Protein AF-A0A7S3BUU5-F1 (afdb_monomer)

Mean predicted aligned error: 13.56 Å

InterPro domains:
  IPR006876 LMBR1-like membrane protein [PF04791] (45-228)
  IPR051584 GPCR-associated LMBR1 domain-containing protein [PTHR21355] (43-232)

Nearest PDB structures (foldseek):
  8yky-assembly1_R  TM=3.544E-01  e=2.114E+00  Clostridium perfringens
  4hr1-assembly1_A  TM=4.030E-01  e=7.618E+00  Pyrococcus abyssi virus 1

Organism: NCBI:txid676789

Structure (mmCIF, N/CA/C/O backbone):
data_AF-A0A7S3BUU5-F1
#
_entry.id   AF-A0A7S3BUU5-F1
#
loop_
_atom_site.group_PDB
_atom_site.id
_atom_site.type_symbol
_atom_site.label_atom_id
_atom_site.label_alt_id
_atom_site.label_comp_id
_atom_site.label_asym_id
_atom_site.label_entity_id
_atom_site.label_seq_id
_atom_site.pdbx_PDB_ins_code
_atom_site.Cartn_x
_atom_site.Cartn_y
_atom_site.Cartn_z
_atom_site.occupancy
_atom_site.B_iso_or_equiv
_atom_site.auth_seq_id
_atom_site.auth_comp_id
_atom_site.auth_asym_id
_atom_site.auth_atom_id
_atom_site.pdbx_PDB_model_num
ATOM 1 N N . ALA A 1 1 ? 6.902 -12.692 -56.946 1.00 43.78 1 ALA A N 1
ATOM 2 C CA . ALA A 1 1 ? 7.269 -12.415 -55.544 1.00 43.78 1 ALA A CA 1
ATOM 3 C C . ALA A 1 1 ? 6.205 -11.499 -54.946 1.00 43.78 1 ALA A C 1
ATOM 5 O O . ALA A 1 1 ? 5.879 -10.514 -55.603 1.00 43.78 1 ALA A O 1
ATOM 6 N N . PRO A 1 2 ? 5.593 -11.842 -53.802 1.00 45.53 2 PRO A N 1
ATOM 7 C CA . PRO A 1 2 ? 4.576 -11.001 -53.174 1.00 45.53 2 PRO A CA 1
ATOM 8 C C . PRO A 1 2 ? 5.224 -9.800 -52.452 1.00 45.53 2 PRO A C 1
ATOM 10 O O . PRO A 1 2 ? 6.387 -9.897 -52.052 1.00 45.53 2 PRO A O 1
ATOM 13 N N . PRO A 1 3 ? 4.512 -8.671 -52.285 1.00 47.66 3 PRO A N 1
ATOM 14 C CA . PRO A 1 3 ? 5.016 -7.521 -51.537 1.00 47.66 3 PRO A CA 1
ATOM 15 C C . PRO A 1 3 ? 5.028 -7.794 -50.016 1.00 47.66 3 PRO A C 1
ATOM 17 O O . PRO A 1 3 ? 4.224 -8.597 -49.535 1.00 47.66 3 PRO A O 1
ATOM 20 N N . PRO A 1 4 ? 5.916 -7.135 -49.244 1.00 45.31 4 PRO A N 1
ATOM 21 C CA . PRO A 1 4 ? 6.025 -7.338 -47.799 1.00 45.31 4 PRO A CA 1
ATOM 22 C C . PRO A 1 4 ? 4.821 -6.763 -47.022 1.00 45.31 4 PRO A C 1
ATOM 24 O O . PRO A 1 4 ? 4.154 -5.838 -47.499 1.00 45.31 4 PRO A O 1
ATOM 27 N N . PRO A 1 5 ? 4.534 -7.291 -45.815 1.00 39.97 5 PRO A N 1
ATOM 28 C CA . PRO A 1 5 ? 3.358 -6.929 -45.037 1.00 39.97 5 PRO A CA 1
ATOM 29 C C . PRO A 1 5 ? 3.449 -5.510 -44.465 1.00 39.97 5 PRO A C 1
ATOM 31 O O . PRO A 1 5 ? 4.479 -5.051 -43.973 1.00 39.97 5 PRO A O 1
ATOM 34 N N . ARG A 1 6 ? 2.308 -4.822 -44.512 1.00 41.56 6 ARG A N 1
ATOM 35 C CA . ARG A 1 6 ? 2.080 -3.472 -43.999 1.00 41.56 6 ARG A CA 1
ATOM 36 C C . ARG A 1 6 ? 2.056 -3.518 -42.463 1.00 41.56 6 ARG A C 1
ATOM 38 O O . ARG A 1 6 ? 1.014 -3.792 -41.877 1.00 41.56 6 ARG A O 1
ATOM 45 N N . GLN A 1 7 ? 3.195 -3.275 -41.811 1.00 37.97 7 GLN A N 1
ATOM 46 C CA . GLN A 1 7 ? 3.242 -3.098 -40.355 1.00 37.97 7 GLN A CA 1
ATOM 47 C C . GLN A 1 7 ? 2.412 -1.873 -39.932 1.00 37.97 7 GLN A C 1
ATOM 49 O O . GLN A 1 7 ? 2.443 -0.805 -40.549 1.00 37.97 7 GLN A O 1
ATOM 54 N N . SER A 1 8 ? 1.623 -2.077 -38.884 1.00 34.53 8 SER A N 1
ATOM 55 C CA . SER A 1 8 ? 0.654 -1.169 -38.280 1.00 34.53 8 SER A CA 1
ATOM 56 C C . SER A 1 8 ? 1.278 0.149 -37.807 1.00 34.53 8 SER A C 1
ATOM 58 O O . SER A 1 8 ? 1.921 0.213 -36.762 1.00 34.53 8 SER A O 1
ATOM 60 N N . ARG A 1 9 ? 0.996 1.234 -38.535 1.00 36.31 9 ARG A N 1
ATOM 61 C CA . ARG A 1 9 ? 1.384 2.631 -38.241 1.00 36.31 9 ARG A CA 1
ATOM 62 C C . ARG A 1 9 ? 0.740 3.262 -36.992 1.00 36.31 9 ARG A C 1
ATOM 64 O O . ARG A 1 9 ? 0.861 4.466 -36.808 1.00 36.31 9 ARG A O 1
ATOM 71 N N . VAL A 1 10 ? 0.054 2.504 -36.138 1.00 39.91 10 VAL A N 1
ATOM 72 C CA . VAL A 1 10 ? -0.762 3.088 -35.053 1.00 39.91 10 VAL A CA 1
ATOM 73 C C . VAL A 1 10 ? -0.010 3.167 -33.714 1.00 39.91 10 VAL A C 1
ATOM 75 O O . VAL A 1 10 ? -0.311 4.036 -32.905 1.00 39.91 10 VAL A O 1
ATOM 78 N N . ALA A 1 11 ? 1.035 2.358 -33.497 1.00 31.62 11 ALA A N 1
ATOM 79 C CA . ALA A 1 11 ? 1.784 2.358 -32.231 1.00 31.62 11 ALA A CA 1
ATOM 80 C C . ALA A 1 11 ? 2.895 3.428 -32.139 1.00 31.62 11 ALA A C 1
ATOM 82 O O . ALA A 1 11 ? 3.334 3.760 -31.042 1.00 31.62 11 ALA A O 1
ATOM 83 N N . CYS A 1 12 ? 3.340 4.008 -33.263 1.00 33.88 12 CYS A N 1
ATOM 84 C CA . CYS A 1 12 ? 4.428 4.995 -33.250 1.00 33.88 12 CYS A CA 1
ATOM 85 C C . CYS A 1 12 ? 4.001 6.400 -32.801 1.00 33.88 12 CYS A C 1
ATOM 87 O O . CYS A 1 12 ? 4.853 7.137 -32.324 1.00 33.88 12 CYS A O 1
ATOM 89 N N . GLY A 1 13 ? 2.720 6.773 -32.916 1.00 32.53 13 GLY A N 1
ATOM 90 C CA . GLY A 1 13 ? 2.280 8.161 -32.709 1.00 32.53 13 GLY A CA 1
ATOM 91 C C . GLY A 1 13 ? 2.425 8.671 -31.271 1.00 32.53 13 GLY A C 1
ATOM 92 O O . GLY A 1 13 ? 2.792 9.824 -31.061 1.00 32.53 13 GLY A O 1
ATOM 93 N N . VAL A 1 14 ? 2.189 7.808 -30.279 1.00 37.88 14 VAL A N 1
ATOM 94 C CA . VAL A 1 14 ? 2.239 8.189 -28.854 1.00 37.88 14 VAL A CA 1
ATOM 95 C C . VAL A 1 14 ? 3.685 8.325 -28.363 1.00 37.88 14 VAL A C 1
ATOM 97 O O . VAL A 1 14 ? 3.998 9.251 -27.622 1.00 37.88 14 VAL A O 1
ATOM 100 N N . PHE A 1 15 ? 4.590 7.463 -28.838 1.00 32.12 15 PHE A N 1
ATOM 101 C CA . PHE A 1 15 ? 6.015 7.535 -28.494 1.00 32.12 15 PHE A CA 1
ATOM 102 C C . PHE A 1 15 ? 6.733 8.688 -29.212 1.00 32.12 15 PHE A C 1
ATOM 104 O O . PHE A 1 15 ? 7.601 9.334 -28.629 1.00 32.12 15 PHE A O 1
ATOM 111 N N . SER A 1 16 ? 6.344 8.998 -30.455 1.00 40.44 16 SER A N 1
ATOM 112 C CA . SER A 1 16 ? 6.904 10.132 -31.198 1.00 40.44 16 SER A CA 1
ATOM 113 C C . SER A 1 16 ? 6.441 11.489 -30.666 1.00 40.44 16 SER A C 1
ATOM 115 O O . SER A 1 16 ? 7.188 12.453 -30.777 1.00 40.44 16 SER A O 1
ATOM 117 N N . PHE A 1 17 ? 5.245 11.570 -30.068 1.00 36.38 17 PHE A N 1
ATOM 118 C CA . PHE A 1 17 ? 4.768 12.791 -29.409 1.00 36.38 17 PHE A CA 1
ATOM 119 C C . PHE A 1 17 ? 5.648 13.134 -28.195 1.00 36.38 17 PHE A C 1
ATOM 121 O O . PHE A 1 17 ? 6.139 14.252 -28.080 1.00 36.38 17 PHE A O 1
ATOM 128 N N . TRP A 1 18 ? 5.971 12.133 -27.369 1.00 36.22 18 TRP A N 1
ATOM 129 C CA . TRP A 1 18 ? 6.809 12.314 -26.178 1.00 36.22 18 TRP A CA 1
ATOM 130 C C . TRP A 1 18 ? 8.269 12.677 -26.508 1.00 36.22 18 TRP A C 1
ATOM 132 O O . TRP A 1 18 ? 8.878 13.509 -25.840 1.00 36.22 18 TRP A O 1
ATOM 142 N N . HIS A 1 19 ? 8.831 12.103 -27.577 1.00 45.12 19 HIS A N 1
ATOM 143 C CA . HIS A 1 19 ? 10.213 12.374 -27.989 1.00 45.12 19 HIS A CA 1
ATOM 144 C C . HIS A 1 19 ? 10.397 13.762 -28.635 1.00 45.12 19 HIS A C 1
ATOM 146 O O . HIS A 1 19 ? 11.509 14.295 -28.634 1.00 45.12 19 HIS A O 1
ATOM 152 N N . HIS A 1 20 ? 9.330 14.352 -29.191 1.00 41.19 20 HIS A N 1
ATOM 153 C CA . HIS A 1 20 ? 9.389 15.681 -29.805 1.00 41.19 20 HIS A CA 1
ATOM 154 C C . HIS A 1 20 ? 9.264 16.805 -28.766 1.00 41.19 20 HIS A C 1
ATOM 156 O O . HIS A 1 20 ? 9.980 17.801 -28.876 1.00 41.19 20 HIS A O 1
ATOM 162 N N . ASP A 1 21 ? 8.446 16.605 -27.726 1.00 43.62 21 ASP A N 1
ATOM 163 C CA . ASP A 1 21 ? 8.348 17.518 -26.578 1.00 43.62 21 ASP A CA 1
ATOM 164 C C . ASP A 1 21 ? 9.635 17.533 -25.732 1.00 43.62 21 ASP A C 1
ATOM 166 O O . ASP A 1 21 ? 10.081 18.595 -25.299 1.00 43.62 21 ASP A O 1
ATOM 170 N N . LEU A 1 22 ? 10.311 16.386 -25.570 1.00 47.94 22 LEU A N 1
ATOM 171 C CA . LEU A 1 22 ? 11.620 16.312 -24.901 1.00 47.94 22 LEU A CA 1
ATOM 172 C C . LEU A 1 22 ? 12.691 17.174 -25.589 1.00 47.94 22 LEU A C 1
ATOM 174 O O . LEU A 1 22 ? 13.453 17.864 -24.916 1.00 47.94 22 LEU A O 1
ATOM 178 N N . ALA A 1 23 ? 12.710 17.199 -26.925 1.00 48.81 23 ALA A N 1
ATOM 179 C CA . ALA A 1 23 ? 13.658 18.009 -27.692 1.00 48.81 23 ALA A CA 1
ATOM 180 C C . ALA A 1 23 ? 13.358 19.522 -27.617 1.00 48.81 23 ALA A C 1
ATOM 182 O O . ALA A 1 23 ? 14.275 20.335 -27.727 1.00 48.81 23 ALA A O 1
ATOM 183 N N . GLN A 1 24 ? 12.094 19.922 -27.404 1.00 42.97 24 GLN A N 1
ATOM 184 C CA . GLN A 1 24 ? 11.752 21.327 -27.140 1.00 42.97 24 GLN A CA 1
ATOM 185 C C . GLN A 1 24 ? 12.137 21.773 -25.722 1.00 42.97 24 GLN A C 1
ATOM 187 O O . GLN A 1 24 ? 12.480 22.940 -25.526 1.00 42.97 24 GLN A O 1
ATOM 192 N N . LEU A 1 25 ? 12.131 20.860 -24.747 1.00 44.09 25 LEU A N 1
ATOM 193 C CA . LEU A 1 25 ? 12.522 21.148 -23.365 1.00 44.09 25 LEU A CA 1
ATOM 194 C C . LEU A 1 25 ? 14.045 21.278 -23.186 1.00 44.09 25 LEU A C 1
ATOM 196 O O . LEU A 1 25 ? 14.482 22.112 -22.394 1.00 44.09 25 LEU A O 1
ATOM 200 N N . GLU A 1 26 ? 14.859 20.553 -23.963 1.00 49.38 26 GLU A N 1
ATOM 201 C CA . GLU A 1 26 ? 16.324 20.724 -23.952 1.00 49.38 26 GLU A CA 1
ATOM 202 C C . GLU A 1 26 ? 16.764 22.115 -24.445 1.00 49.38 26 GLU A C 1
ATOM 204 O O . GLU A 1 26 ? 17.714 22.692 -23.915 1.00 49.38 26 GLU A O 1
ATOM 209 N N . GLY A 1 27 ? 16.035 22.711 -25.397 1.00 41.56 27 GLY A N 1
ATOM 210 C CA . GLY A 1 27 ? 16.323 24.058 -25.912 1.00 41.56 27 GLY A CA 1
ATOM 211 C C . GLY A 1 27 ? 15.992 25.202 -24.941 1.00 41.56 27 GLY A C 1
ATOM 212 O O . GLY A 1 27 ? 16.560 26.287 -25.052 1.00 41.56 27 GLY A O 1
ATOM 213 N N . LEU A 1 28 ? 15.105 24.966 -23.968 1.00 42.41 28 LEU A N 1
ATOM 214 C CA . LEU A 1 28 ? 14.70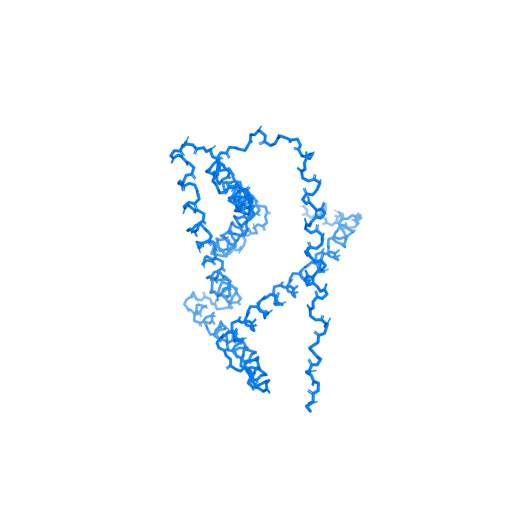2 25.937 -22.938 1.00 42.41 28 LEU A CA 1
ATOM 215 C C . LEU A 1 28 ? 15.519 25.817 -21.636 1.00 42.41 28 LEU A C 1
ATOM 217 O O . LEU A 1 28 ? 15.474 26.722 -20.804 1.00 42.41 28 LEU A O 1
ATOM 221 N N . GLY A 1 29 ? 16.306 24.747 -21.469 1.00 42.84 29 GLY A N 1
ATOM 222 C CA . GLY A 1 29 ? 17.162 24.519 -20.296 1.00 42.84 29 GLY A CA 1
ATOM 223 C C . GLY A 1 29 ? 18.399 25.424 -20.208 1.00 42.84 29 GLY A C 1
ATOM 224 O O . GLY A 1 29 ? 19.028 25.504 -19.156 1.00 42.84 29 GLY A O 1
ATOM 225 N N . ALA A 1 30 ? 18.736 26.155 -21.276 1.00 46.03 30 ALA A N 1
ATOM 226 C CA . ALA A 1 30 ? 19.920 27.019 -21.329 1.00 46.03 30 ALA A CA 1
ATOM 227 C C . ALA A 1 30 ? 19.779 28.355 -20.562 1.00 46.03 30 ALA A C 1
ATOM 229 O O . ALA A 1 30 ? 20.744 29.112 -20.476 1.00 46.03 30 ALA A O 1
ATOM 230 N N . ALA A 1 31 ? 18.601 28.658 -20.001 1.00 40.16 31 ALA A N 1
ATOM 231 C CA . ALA A 1 31 ? 18.326 29.912 -19.290 1.00 40.16 31 ALA A CA 1
ATOM 232 C C . ALA A 1 31 ? 17.729 29.711 -17.882 1.00 40.16 31 ALA A C 1
ATOM 234 O O . ALA A 1 31 ? 16.996 30.569 -17.392 1.00 40.16 31 ALA A O 1
ATOM 235 N N . ALA A 1 32 ? 18.032 28.595 -17.211 1.00 37.78 32 ALA A N 1
ATOM 236 C CA . ALA A 1 32 ? 17.765 28.471 -15.780 1.00 37.78 32 ALA A CA 1
ATOM 237 C C . ALA A 1 32 ? 18.933 29.109 -15.000 1.00 37.78 32 ALA A C 1
ATOM 239 O O . ALA A 1 32 ? 20.070 28.648 -15.127 1.00 37.78 32 ALA A O 1
ATOM 240 N N . PRO A 1 33 ? 18.702 30.179 -14.217 1.00 41.94 33 PRO A N 1
ATOM 241 C CA . PRO A 1 33 ? 19.760 30.810 -13.446 1.00 41.94 33 PRO A CA 1
ATOM 242 C C . PRO A 1 33 ? 20.275 29.809 -12.411 1.00 41.94 33 PRO A C 1
ATOM 244 O O . PRO A 1 33 ? 19.519 29.345 -11.564 1.00 41.94 33 PRO A O 1
ATOM 247 N N . THR A 1 34 ? 21.559 29.465 -12.524 1.00 43.44 34 THR A N 1
ATOM 248 C CA . THR A 1 34 ? 22.453 29.051 -11.432 1.00 43.44 34 THR A CA 1
ATOM 249 C C . THR A 1 34 ? 21.749 28.464 -10.199 1.00 43.44 34 THR A C 1
ATOM 251 O O . THR A 1 34 ? 21.534 29.166 -9.210 1.00 43.44 34 THR A O 1
ATOM 254 N N . LEU A 1 35 ? 21.483 27.152 -10.216 1.00 44.50 35 LEU A N 1
ATOM 255 C CA . LEU A 1 35 ? 21.297 26.334 -9.007 1.00 44.50 35 LEU A CA 1
ATOM 256 C C . LEU A 1 35 ? 22.645 26.193 -8.269 1.00 44.50 35 LEU A C 1
ATOM 258 O O . LEU A 1 35 ? 23.173 25.107 -8.063 1.00 44.50 35 LEU A O 1
ATOM 262 N N . ALA A 1 36 ? 23.247 27.323 -7.906 1.00 40.12 36 ALA A N 1
ATOM 263 C CA . ALA A 1 36 ? 24.420 27.391 -7.054 1.00 40.12 36 ALA A CA 1
ATOM 264 C C . ALA A 1 36 ? 23.944 27.413 -5.596 1.00 40.12 36 ALA A C 1
ATOM 266 O O . ALA A 1 36 ? 23.743 28.481 -5.031 1.00 40.12 36 ALA A O 1
ATOM 267 N N . MET A 1 37 ? 23.696 26.215 -5.055 1.00 45.25 37 MET A N 1
ATOM 268 C CA . MET A 1 37 ? 23.635 25.803 -3.635 1.00 45.25 37 MET A CA 1
ATOM 269 C C . MET A 1 37 ? 22.587 24.701 -3.462 1.00 45.25 37 MET A C 1
ATOM 271 O O . MET A 1 37 ? 21.620 24.846 -2.719 1.00 45.25 37 MET A O 1
ATOM 275 N N . THR A 1 38 ? 22.777 23.565 -4.131 1.00 47.12 38 THR A N 1
ATOM 276 C CA . THR A 1 38 ? 22.226 22.312 -3.610 1.00 47.12 38 THR A CA 1
ATOM 277 C C . THR A 1 38 ? 23.304 21.687 -2.732 1.00 47.12 38 THR A C 1
ATOM 279 O O . THR A 1 38 ? 24.361 21.311 -3.243 1.00 47.12 38 THR A O 1
ATOM 282 N N . PRO A 1 39 ? 23.108 21.643 -1.406 1.00 50.78 39 PRO A N 1
ATOM 283 C CA . PRO A 1 39 ? 23.999 20.886 -0.545 1.00 50.78 39 PRO A CA 1
ATOM 284 C C . PRO A 1 39 ? 23.969 19.406 -0.980 1.00 50.78 39 PRO A C 1
ATOM 286 O O . PRO A 1 39 ? 22.980 18.981 -1.576 1.00 50.78 39 PRO A O 1
ATOM 289 N N . GLY A 1 40 ? 25.047 18.647 -0.738 1.00 63.97 40 GLY A N 1
ATOM 290 C CA . GLY A 1 40 ? 25.194 17.258 -1.207 1.00 63.97 40 GLY A CA 1
ATOM 291 C C . GLY A 1 40 ? 23.946 16.395 -0.977 1.00 63.97 40 GLY A C 1
ATOM 292 O O . GLY A 1 40 ? 23.147 16.671 -0.081 1.00 63.97 40 GLY A O 1
ATOM 293 N N . LEU A 1 41 ? 23.763 15.351 -1.785 1.00 64.31 41 LEU A N 1
ATOM 294 C CA . LEU A 1 41 ? 22.641 14.401 -1.708 1.00 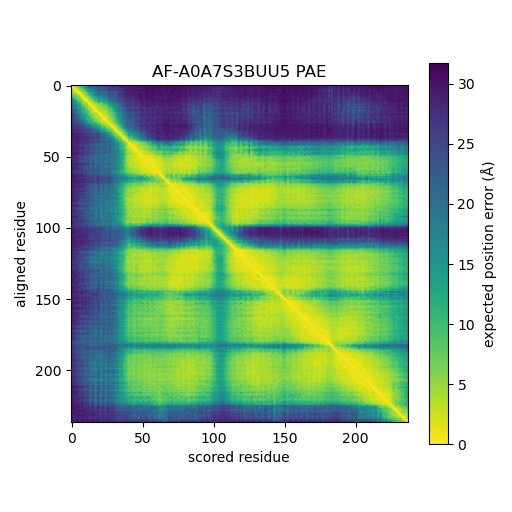64.31 41 LEU A CA 1
ATOM 295 C C . LEU A 1 41 ? 22.316 13.997 -0.251 1.00 64.31 41 LEU A C 1
ATOM 297 O O . LEU A 1 41 ? 21.146 14.014 0.143 1.00 64.31 41 LEU A O 1
ATOM 301 N N . SER A 1 42 ? 23.338 13.783 0.583 1.00 64.88 42 SER A N 1
ATOM 302 C CA . SER A 1 42 ? 23.215 13.562 2.033 1.00 64.88 42 SER A CA 1
ATOM 303 C C . SER A 1 42 ? 22.436 14.648 2.787 1.00 64.88 42 SER A C 1
ATOM 305 O O . SER A 1 42 ? 21.576 14.338 3.609 1.00 64.88 42 SER A O 1
ATOM 307 N N . LEU A 1 43 ? 22.675 15.928 2.505 1.00 66.81 43 LEU A N 1
ATOM 308 C CA . LEU A 1 43 ? 22.000 17.049 3.164 1.00 66.81 43 LEU A CA 1
ATOM 309 C C . LEU A 1 43 ? 20.530 17.160 2.742 1.00 66.81 43 LEU A C 1
ATOM 311 O O . LEU A 1 43 ? 19.681 17.484 3.572 1.00 66.81 43 LEU A O 1
ATOM 315 N N . THR A 1 44 ? 20.197 16.820 1.493 1.00 70.19 44 THR A N 1
ATOM 316 C CA . THR A 1 44 ? 18.790 16.775 1.054 1.00 70.19 44 THR A CA 1
ATOM 317 C C . THR A 1 44 ? 18.008 15.687 1.795 1.00 70.19 44 THR A C 1
ATOM 319 O O . THR A 1 44 ? 16.934 15.956 2.337 1.00 70.19 44 THR A O 1
ATOM 322 N N . LEU A 1 45 ? 18.589 14.492 1.932 1.00 74.88 45 LEU A N 1
ATOM 323 C CA . LEU A 1 45 ? 17.994 13.377 2.670 1.00 74.88 45 LEU A CA 1
ATOM 324 C C . LEU A 1 45 ? 17.922 13.652 4.181 1.00 74.88 45 LEU A C 1
ATOM 326 O O . LEU A 1 45 ? 16.912 13.336 4.816 1.00 74.88 45 LEU A O 1
ATOM 330 N N . MET A 1 46 ? 18.946 14.299 4.748 1.00 73.31 46 MET A N 1
ATOM 331 C CA . MET A 1 46 ? 18.986 14.705 6.157 1.00 73.31 46 MET A CA 1
ATOM 332 C C . MET A 1 46 ? 17.944 15.761 6.523 1.00 73.31 46 MET A C 1
ATOM 334 O O . MET A 1 46 ? 17.534 15.802 7.676 1.00 73.31 46 MET A O 1
ATOM 338 N N . VAL A 1 47 ? 17.506 16.611 5.590 1.00 76.19 47 VAL A N 1
ATOM 339 C CA . VAL A 1 47 ? 16.506 17.657 5.871 1.00 76.19 47 VAL A CA 1
ATOM 340 C C . VAL A 1 47 ? 15.089 17.182 5.552 1.00 76.19 47 VAL A C 1
ATOM 342 O O . VAL A 1 47 ? 14.167 17.397 6.343 1.00 76.19 47 VAL A O 1
ATOM 345 N N . LEU A 1 48 ? 14.895 16.500 4.422 1.00 78.12 48 LEU A N 1
ATOM 346 C CA . LEU A 1 48 ? 13.563 16.107 3.960 1.00 78.12 48 LEU A CA 1
ATOM 347 C C . LEU A 1 48 ? 12.975 14.932 4.763 1.00 78.12 48 LEU A C 1
ATOM 349 O O . LEU A 1 48 ? 11.765 14.902 4.989 1.00 78.12 48 LEU A O 1
ATOM 353 N N . SER A 1 49 ? 13.798 13.996 5.251 1.00 81.06 49 SER A N 1
ATOM 354 C CA . SER A 1 49 ? 13.318 12.849 6.042 1.00 81.06 49 SER A CA 1
ATOM 355 C C . SER A 1 49 ? 12.795 13.246 7.439 1.00 81.06 49 SER A C 1
ATOM 357 O O . SER A 1 49 ? 11.669 12.871 7.787 1.00 81.06 49 SER A O 1
ATOM 359 N N . PRO A 1 50 ? 13.497 14.082 8.236 1.00 85.38 50 PRO A N 1
ATOM 360 C CA . PRO A 1 50 ? 12.949 14.595 9.493 1.00 85.38 50 PRO A CA 1
ATOM 361 C C . PRO A 1 50 ? 11.743 15.508 9.285 1.00 85.38 50 PRO A C 1
ATOM 363 O O . PRO A 1 50 ? 10.821 15.484 10.097 1.00 85.38 50 PRO A O 1
ATOM 366 N N . ALA A 1 51 ? 11.711 16.281 8.195 1.00 87.19 51 ALA A N 1
ATOM 367 C CA . ALA A 1 51 ? 10.538 17.072 7.842 1.00 87.19 51 ALA A CA 1
ATOM 368 C C . ALA A 1 51 ? 9.319 16.173 7.565 1.00 87.19 51 ALA A C 1
ATOM 370 O O . ALA A 1 51 ? 8.242 16.425 8.104 1.00 87.19 51 ALA A O 1
ATOM 371 N N . ALA A 1 52 ? 9.490 15.081 6.810 1.00 87.75 52 ALA A N 1
ATOM 372 C CA .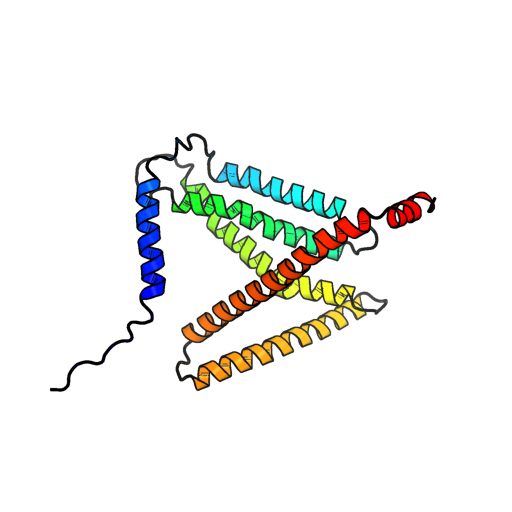 ALA A 1 52 ? 8.442 14.085 6.579 1.00 87.75 52 ALA A CA 1
ATOM 373 C C . ALA A 1 52 ? 7.945 13.453 7.892 1.00 87.75 52 ALA A C 1
ATOM 375 O O . ALA A 1 52 ? 6.735 13.305 8.097 1.00 87.75 52 ALA A O 1
ATOM 376 N N . LEU A 1 53 ? 8.858 13.136 8.815 1.00 89.38 53 LEU A N 1
ATOM 377 C CA . LEU A 1 53 ? 8.506 12.630 10.142 1.00 89.38 53 LEU A CA 1
ATOM 378 C C . LEU A 1 53 ? 7.725 13.667 10.958 1.00 89.38 53 LEU A C 1
ATOM 380 O O . LEU A 1 53 ? 6.691 13.341 11.537 1.00 89.38 53 LEU A O 1
ATOM 384 N N . LEU A 1 54 ? 8.181 14.920 10.980 1.00 91.38 54 LEU A N 1
ATOM 385 C CA . LEU A 1 54 ? 7.540 16.000 11.724 1.00 91.38 54 LEU A CA 1
ATOM 386 C C . LEU A 1 54 ? 6.128 16.283 11.203 1.00 91.38 54 LEU A C 1
ATOM 388 O O . LEU A 1 54 ? 5.195 16.384 11.997 1.00 91.38 54 LEU A O 1
ATOM 392 N N . VAL A 1 55 ? 5.951 16.337 9.881 1.00 91.25 55 VAL A N 1
ATOM 393 C CA . VAL A 1 55 ? 4.630 16.473 9.250 1.00 91.25 55 VAL A CA 1
ATOM 394 C C . VAL A 1 55 ? 3.735 15.295 9.626 1.00 91.25 55 VAL A C 1
ATOM 396 O O . VAL A 1 55 ? 2.587 15.499 10.013 1.00 91.25 55 VAL A O 1
ATOM 399 N N . THR A 1 56 ? 4.258 14.069 9.589 1.00 90.56 56 THR A N 1
ATOM 400 C CA . THR A 1 56 ? 3.508 12.869 9.987 1.00 90.56 56 THR A CA 1
ATOM 401 C C . THR A 1 56 ? 3.035 12.955 11.438 1.00 90.56 56 THR A C 1
ATOM 403 O O . THR A 1 56 ? 1.859 12.729 11.725 1.00 90.56 56 THR A O 1
ATOM 406 N N . VAL A 1 57 ? 3.927 13.325 12.360 1.00 89.88 57 VAL A N 1
ATOM 407 C CA . VAL A 1 57 ? 3.600 13.482 13.784 1.00 89.88 57 VAL A CA 1
ATOM 408 C C . VAL A 1 57 ? 2.576 14.598 13.992 1.00 89.88 57 VAL A C 1
ATOM 410 O O . VAL A 1 57 ? 1.616 14.405 14.737 1.00 89.88 57 VAL A O 1
ATOM 413 N N . ALA A 1 58 ? 2.725 15.734 13.307 1.00 90.12 58 ALA A N 1
ATOM 414 C CA . ALA A 1 58 ? 1.779 16.844 13.380 1.00 90.12 58 ALA A CA 1
ATOM 415 C C . ALA A 1 58 ? 0.380 16.443 12.886 1.00 90.12 58 ALA A C 1
ATOM 417 O O . ALA A 1 58 ? -0.619 16.754 13.536 1.00 90.12 58 ALA A O 1
ATOM 418 N N . LEU A 1 59 ? 0.296 15.704 11.774 1.00 88.50 59 LEU A N 1
ATOM 419 C CA . LEU A 1 59 ? -0.970 15.204 11.238 1.00 88.50 59 LEU A CA 1
ATOM 420 C C . LEU A 1 59 ? -1.633 14.201 12.182 1.00 88.50 59 LEU A C 1
ATOM 422 O O . LEU A 1 59 ? -2.838 14.293 12.411 1.00 88.50 59 LEU A O 1
ATOM 426 N N . LEU A 1 60 ? -0.867 13.275 12.764 1.00 88.75 60 LEU A N 1
ATOM 427 C CA . LEU A 1 60 ? -1.399 12.349 13.763 1.00 88.75 60 LEU A CA 1
ATOM 428 C C . LEU A 1 60 ? -1.890 13.090 15.005 1.00 88.75 60 LEU A C 1
ATOM 430 O O . LEU A 1 60 ? -2.962 12.777 15.511 1.00 88.75 60 LEU A O 1
ATOM 434 N N . TRP A 1 61 ? -1.150 14.090 15.479 1.00 85.62 61 TRP A N 1
ATOM 435 C CA . TRP A 1 61 ? -1.557 14.879 16.638 1.00 85.62 61 TRP A CA 1
ATOM 436 C C . TRP A 1 61 ? -2.845 15.672 16.378 1.00 85.62 61 TRP A C 1
ATOM 438 O O . TRP A 1 61 ? -3.702 15.751 17.254 1.00 85.62 61 TRP A O 1
ATOM 448 N N . TYR A 1 62 ? -3.010 16.209 15.167 1.00 86.94 62 TYR A N 1
ATOM 449 C CA . TYR A 1 62 ? -4.189 16.989 14.793 1.00 86.94 62 TYR A CA 1
ATOM 450 C C . TYR A 1 62 ? -5.430 16.126 14.498 1.00 86.94 62 TYR A C 1
ATOM 452 O O . TYR A 1 62 ? -6.535 16.490 14.898 1.00 86.94 62 TYR A O 1
ATOM 460 N N . TYR A 1 63 ? -5.275 14.990 13.803 1.00 83.88 63 TYR A N 1
ATOM 461 C CA . TYR A 1 63 ? -6.404 14.177 13.322 1.00 83.88 63 TYR A CA 1
ATOM 462 C C . TYR A 1 63 ? -6.717 12.930 14.163 1.00 83.88 63 TYR A C 1
ATOM 464 O O . TYR A 1 63 ? -7.812 12.378 14.031 1.00 83.88 63 TYR A O 1
ATOM 472 N N . SER A 1 64 ? -5.806 12.449 15.015 1.00 83.25 64 SER A N 1
ATOM 473 C CA . SER A 1 64 ? -6.044 11.220 15.779 1.00 83.25 64 SER A CA 1
ATOM 474 C C . SER A 1 64 ? -7.028 11.454 16.926 1.00 83.25 64 SER A C 1
ATOM 476 O O . SER A 1 64 ? -6.694 12.044 17.953 1.00 83.25 64 SER A O 1
ATOM 478 N N . SER A 1 65 ? -8.239 10.908 16.798 1.00 76.12 65 SER A N 1
ATOM 479 C CA . SER A 1 65 ? -9.182 10.817 17.917 1.00 76.12 65 SER A CA 1
ATOM 480 C C . SER A 1 65 ? -8.640 9.885 19.007 1.00 76.12 65 SER A C 1
ATOM 482 O O . SER A 1 65 ? -8.108 8.810 18.724 1.00 76.12 65 SER A O 1
ATOM 484 N N . ARG A 1 66 ? -8.809 10.267 20.279 1.00 68.75 66 ARG A N 1
ATOM 485 C CA . ARG A 1 66 ? -8.254 9.554 21.446 1.00 68.75 66 ARG A CA 1
ATOM 486 C C . ARG A 1 66 ? -8.902 8.186 21.719 1.00 68.75 66 ARG A C 1
ATOM 488 O O . ARG A 1 66 ? -8.444 7.466 22.598 1.00 68.75 66 ARG A O 1
ATOM 495 N N . SER A 1 67 ? -9.946 7.826 20.970 1.00 75.81 67 SER A N 1
ATOM 496 C CA . SER A 1 67 ? -10.634 6.531 21.047 1.00 75.81 67 SER A CA 1
ATOM 497 C C . SER A 1 67 ? -10.025 5.437 20.160 1.00 75.81 67 SER A C 1
ATOM 499 O O . SER A 1 67 ? -10.452 4.287 20.246 1.00 75.81 67 SER A O 1
ATOM 501 N N . VAL A 1 68 ? -9.061 5.770 19.294 1.00 79.81 68 VAL A N 1
ATOM 502 C CA . VAL A 1 68 ? -8.459 4.821 18.345 1.00 79.81 68 VAL A CA 1
ATOM 503 C C . VAL A 1 68 ? -7.316 4.046 19.011 1.00 79.81 68 VAL A C 1
ATOM 505 O O . VAL A 1 68 ? -6.517 4.606 19.761 1.00 79.81 68 VAL A O 1
ATOM 508 N N . GLY A 1 69 ? -7.229 2.741 18.738 1.00 82.75 69 GLY A N 1
ATOM 509 C CA . GLY A 1 69 ? -6.166 1.884 19.265 1.00 82.75 69 GLY A CA 1
ATOM 510 C C . GLY A 1 69 ? -4.771 2.305 18.786 1.00 82.75 69 GLY A C 1
ATOM 511 O O . GLY A 1 69 ? -4.579 2.673 17.627 1.00 82.75 69 GLY A O 1
ATOM 512 N N . TRP A 1 70 ? -3.776 2.197 19.669 1.00 82.50 70 TRP A N 1
ATOM 513 C CA . TRP A 1 70 ? -2.393 2.619 19.402 1.00 82.50 70 TRP A CA 1
ATOM 514 C C . TRP A 1 70 ? -1.774 1.939 18.169 1.00 82.50 70 TRP A C 1
ATOM 516 O O . TRP A 1 70 ? -1.042 2.581 17.421 1.00 82.50 70 TRP A O 1
ATOM 526 N N . ALA A 1 71 ? -2.103 0.669 17.909 1.00 85.94 71 ALA A N 1
ATOM 527 C CA . ALA A 1 71 ? -1.587 -0.073 16.758 1.00 85.94 71 ALA A CA 1
ATOM 528 C C . ALA A 1 71 ? -2.012 0.560 15.421 1.00 85.94 71 ALA A C 1
ATOM 530 O O . ALA A 1 71 ? -1.200 0.680 14.506 1.00 85.94 71 ALA A O 1
ATOM 531 N N . SER A 1 72 ? -3.259 1.032 15.325 1.00 87.00 72 SER A N 1
ATOM 532 C CA . SER A 1 72 ? -3.770 1.719 14.134 1.00 87.00 72 SER A CA 1
ATOM 533 C C . SER A 1 72 ? -3.079 3.063 13.919 1.00 87.00 72 SER A C 1
ATOM 535 O O . SER A 1 72 ? -2.766 3.412 12.783 1.00 87.00 72 SER A O 1
ATOM 537 N N . ILE A 1 73 ? -2.788 3.789 15.003 1.00 88.81 73 ILE A N 1
ATOM 538 C CA . ILE A 1 73 ? -2.056 5.062 14.954 1.00 88.81 73 ILE A CA 1
ATOM 539 C C . ILE A 1 73 ? -0.628 4.833 14.445 1.00 88.81 73 ILE A C 1
ATOM 541 O O . ILE A 1 73 ? -0.189 5.541 13.542 1.00 88.81 73 ILE A O 1
ATOM 545 N N . LEU A 1 74 ? 0.078 3.822 14.964 1.00 90.31 74 LEU A N 1
ATOM 546 C CA . LEU A 1 74 ? 1.448 3.517 14.540 1.00 90.31 74 LEU A CA 1
ATOM 547 C C . LEU A 1 74 ? 1.524 3.072 13.079 1.00 90.31 74 LEU A C 1
ATOM 549 O O . LEU A 1 74 ? 2.358 3.582 12.336 1.00 90.31 74 LEU A O 1
ATOM 553 N N . VAL A 1 75 ? 0.650 2.157 12.650 1.00 91.31 75 VAL A N 1
ATOM 554 C CA . VAL A 1 75 ? 0.643 1.673 11.260 1.00 91.31 75 VAL A CA 1
ATOM 555 C C . VAL A 1 75 ? 0.285 2.799 10.292 1.00 91.31 75 VAL A C 1
ATOM 557 O O . VAL A 1 75 ? 0.959 2.964 9.276 1.00 91.31 75 VAL A O 1
ATOM 560 N N . THR A 1 76 ? -0.708 3.628 10.623 1.00 91.50 76 THR A N 1
ATOM 561 C CA . THR A 1 76 ? -1.070 4.797 9.802 1.00 91.50 76 THR A CA 1
ATOM 562 C C . THR A 1 76 ? 0.073 5.808 9.744 1.00 91.50 76 THR A C 1
ATOM 564 O O . THR A 1 76 ? 0.435 6.262 8.663 1.00 91.50 76 THR A O 1
ATOM 567 N N . GLY A 1 77 ? 0.693 6.104 10.889 1.00 91.81 77 GLY A N 1
ATOM 568 C CA . GLY A 1 77 ? 1.857 6.980 10.970 1.00 91.81 77 GLY A CA 1
ATOM 569 C C . GLY A 1 77 ? 3.007 6.501 10.101 1.00 91.81 77 GLY A C 1
ATOM 570 O O . GLY A 1 77 ? 3.523 7.255 9.285 1.00 91.81 77 GLY A O 1
ATOM 571 N N . TYR A 1 78 ? 3.368 5.226 10.215 1.00 92.12 78 TYR A N 1
ATOM 572 C CA . TYR A 1 78 ? 4.432 4.650 9.402 1.00 92.12 78 TYR A CA 1
ATOM 573 C C . TYR A 1 78 ? 4.096 4.674 7.903 1.00 92.12 78 TYR A C 1
ATOM 575 O O . TYR A 1 78 ? 4.956 4.989 7.087 1.00 92.12 78 TYR A O 1
ATOM 583 N N . THR A 1 79 ? 2.830 4.443 7.539 1.00 92.44 79 THR A N 1
ATOM 584 C CA . THR A 1 79 ? 2.359 4.552 6.147 1.00 92.44 79 THR A CA 1
ATOM 585 C C . THR A 1 79 ? 2.557 5.959 5.595 1.00 92.44 79 THR A C 1
ATOM 587 O O . THR A 1 79 ? 3.091 6.128 4.502 1.00 92.44 79 THR A O 1
ATOM 590 N N . TRP A 1 80 ? 2.147 6.981 6.346 1.00 91.69 80 TRP A N 1
ATOM 591 C CA . TRP A 1 80 ? 2.307 8.375 5.935 1.00 91.69 80 TRP A CA 1
ATOM 592 C C . TRP A 1 80 ? 3.771 8.788 5.872 1.00 91.69 80 TRP A C 1
ATOM 594 O O . TRP A 1 80 ? 4.166 9.454 4.919 1.00 91.69 80 TRP A O 1
ATOM 604 N N . PHE A 1 81 ? 4.585 8.335 6.823 1.00 91.06 81 PHE A N 1
ATOM 605 C CA . PHE A 1 81 ? 6.021 8.563 6.790 1.00 91.06 81 PHE A CA 1
ATOM 606 C C . PHE A 1 81 ? 6.655 7.975 5.521 1.00 91.06 81 PHE A C 1
ATOM 608 O O . PHE A 1 81 ? 7.348 8.696 4.809 1.00 91.06 81 PHE A O 1
ATOM 615 N N . CYS A 1 82 ? 6.365 6.712 5.187 1.00 90.44 82 CYS A N 1
ATOM 616 C CA . CYS A 1 82 ? 6.858 6.082 3.958 1.00 90.44 82 CYS A CA 1
ATOM 617 C C . CYS A 1 82 ? 6.338 6.767 2.684 1.00 90.44 82 CYS A C 1
ATOM 619 O O . CYS A 1 82 ? 7.071 6.885 1.708 1.00 90.44 82 CYS A O 1
ATOM 621 N N . ALA A 1 83 ? 5.093 7.250 2.671 1.00 90.56 83 ALA A N 1
ATOM 622 C CA . ALA A 1 83 ? 4.557 7.984 1.525 1.00 90.56 83 ALA A CA 1
ATOM 623 C C . ALA A 1 83 ? 5.262 9.340 1.331 1.00 90.56 83 ALA A C 1
ATOM 625 O O . ALA A 1 83 ? 5.623 9.703 0.212 1.00 90.56 83 ALA A O 1
ATOM 626 N N . LEU A 1 84 ? 5.500 10.077 2.419 1.00 89.12 84 LEU A N 1
ATOM 627 C CA . LEU A 1 84 ? 6.201 11.361 2.382 1.00 89.12 84 LEU A CA 1
ATOM 628 C C . LEU A 1 84 ? 7.704 11.198 2.112 1.00 89.12 84 LEU A C 1
ATOM 630 O O . LEU A 1 84 ? 8.304 12.074 1.493 1.00 89.12 84 LEU A O 1
ATOM 634 N N . SER A 1 85 ? 8.316 10.077 2.504 1.00 87.50 85 SER A N 1
ATOM 635 C CA . SER A 1 85 ? 9.723 9.807 2.199 1.00 87.50 85 SER A CA 1
ATOM 636 C C . SER A 1 85 ? 9.970 9.578 0.706 1.00 87.50 85 SER A C 1
ATOM 638 O O . SER A 1 85 ? 11.039 9.934 0.223 1.00 87.50 85 SER A O 1
ATOM 640 N N . VAL A 1 86 ? 8.992 9.073 -0.060 1.00 87.94 86 VAL A N 1
ATOM 641 C CA . VAL A 1 86 ? 9.091 9.013 -1.535 1.00 87.94 86 VAL A CA 1
ATOM 642 C C . VAL A 1 86 ? 9.178 10.418 -2.136 1.00 87.94 86 VAL A C 1
ATOM 644 O O . VAL A 1 86 ? 9.979 10.651 -3.038 1.00 87.94 86 VAL A O 1
ATOM 647 N N . LEU A 1 87 ? 8.414 11.380 -1.604 1.00 86.56 87 LEU A N 1
ATOM 648 C CA . LEU A 1 87 ? 8.489 12.780 -2.044 1.00 86.56 87 LEU A CA 1
ATOM 649 C C . LEU A 1 87 ? 9.847 13.413 -1.715 1.00 86.56 87 LEU A C 1
ATOM 651 O O . LEU A 1 87 ? 10.306 14.283 -2.447 1.00 86.56 87 LEU A O 1
ATOM 655 N N . ALA A 1 88 ? 10.490 12.965 -0.634 1.00 80.81 88 ALA A N 1
ATOM 656 C CA . ALA A 1 88 ? 11.846 13.363 -0.268 1.00 80.81 88 ALA A CA 1
ATOM 657 C C . ALA A 1 88 ? 12.925 12.715 -1.156 1.00 80.81 88 ALA A C 1
ATOM 659 O O . ALA A 1 88 ? 13.935 13.348 -1.451 1.00 80.81 88 ALA A O 1
ATOM 660 N N . LEU A 1 89 ? 12.716 11.465 -1.580 1.00 83.19 89 LEU A N 1
ATOM 661 C CA . LEU A 1 89 ? 13.642 10.711 -2.430 1.00 83.19 89 LEU A CA 1
ATOM 662 C C . LEU A 1 89 ? 13.607 11.166 -3.892 1.00 83.19 89 LEU A C 1
ATOM 664 O O . LEU A 1 89 ? 14.635 11.133 -4.558 1.00 83.19 89 LEU A O 1
ATOM 668 N N . LEU A 1 90 ? 12.453 11.606 -4.398 1.00 85.38 90 LEU A N 1
ATOM 669 C CA . LEU A 1 90 ? 12.289 11.951 -5.812 1.00 85.38 90 LEU A CA 1
ATOM 670 C C . LEU A 1 90 ? 13.251 13.063 -6.297 1.00 85.38 90 LEU A C 1
ATOM 672 O O . LEU A 1 90 ? 13.878 12.881 -7.339 1.00 85.38 90 LEU A O 1
ATOM 676 N N . PRO A 1 91 ? 13.449 14.187 -5.577 1.00 82.75 91 PRO A N 1
ATOM 677 C CA . PRO A 1 91 ? 14.434 15.196 -5.968 1.00 82.75 91 PRO A CA 1
ATOM 678 C C . PRO A 1 91 ? 15.876 14.682 -5.910 1.00 82.75 91 PRO A C 1
ATOM 680 O O . PRO A 1 91 ? 16.713 15.111 -6.698 1.00 82.75 91 PRO A O 1
ATOM 683 N N . ALA A 1 92 ? 16.187 13.783 -4.974 1.00 80.25 92 ALA A N 1
ATOM 684 C CA . ALA A 1 92 ? 17.500 13.150 -4.873 1.00 80.25 92 ALA A CA 1
ATOM 685 C C . ALA A 1 92 ? 17.769 12.227 -6.079 1.00 80.25 92 ALA A C 1
ATOM 687 O O . ALA A 1 92 ? 18.846 12.275 -6.668 1.00 80.25 92 ALA A O 1
ATOM 688 N N . ASP A 1 93 ? 16.763 11.466 -6.504 1.00 83.06 93 ASP A N 1
ATOM 689 C CA . ASP A 1 93 ? 16.806 10.591 -7.680 1.00 83.06 93 ASP A CA 1
ATOM 690 C C . ASP A 1 93 ? 16.983 11.364 -8.995 1.00 83.06 93 ASP A C 1
ATOM 692 O O . ASP A 1 93 ? 17.840 11.042 -9.823 1.00 83.06 93 ASP A O 1
ATOM 696 N N . LEU A 1 94 ? 16.243 12.468 -9.138 1.00 82.75 94 LEU A N 1
ATOM 697 C CA . LEU A 1 94 ? 16.382 13.378 -10.272 1.00 82.75 94 LEU A CA 1
ATOM 698 C C . LEU A 1 94 ? 17.775 14.014 -10.319 1.00 82.75 94 LEU A C 1
ATOM 700 O O . LEU A 1 94 ? 18.381 14.056 -11.385 1.00 82.75 94 LEU A O 1
ATOM 704 N N . GLN A 1 95 ? 18.314 14.467 -9.183 1.00 76.62 95 GLN A N 1
ATOM 705 C CA . GLN A 1 95 ? 19.671 15.024 -9.123 1.00 76.62 95 GLN A CA 1
ATOM 706 C C . GLN A 1 95 ? 20.727 13.989 -9.520 1.00 76.62 95 GLN A C 1
ATOM 708 O O . GLN A 1 95 ? 21.588 14.297 -10.338 1.00 76.62 95 GLN A O 1
ATOM 713 N N . ALA A 1 96 ? 20.620 12.757 -9.012 1.00 75.62 96 ALA A N 1
ATOM 714 C CA . ALA A 1 96 ? 21.540 11.676 -9.358 1.00 75.62 96 ALA A CA 1
ATOM 715 C C . ALA A 1 96 ? 21.519 11.332 -10.860 1.00 75.62 96 ALA A C 1
ATOM 717 O O . ALA A 1 96 ? 22.551 10.969 -11.418 1.00 75.62 96 ALA A O 1
ATOM 718 N N . THR A 1 97 ? 20.365 11.479 -11.519 1.00 78.25 97 THR A N 1
ATOM 719 C CA . THR A 1 97 ? 20.208 11.226 -12.963 1.00 78.25 97 THR A CA 1
ATOM 720 C C . THR A 1 9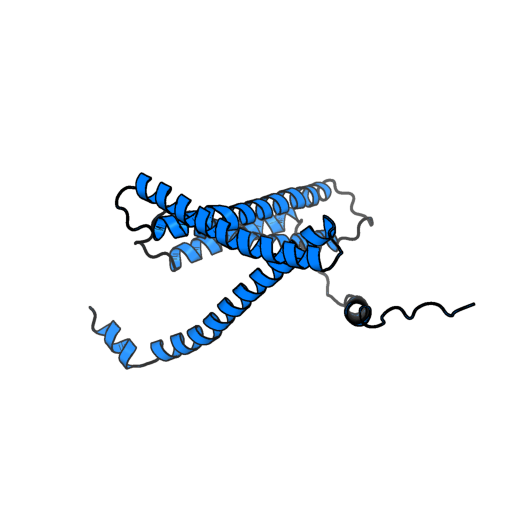7 ? 20.692 12.397 -13.824 1.00 78.25 97 THR A C 1
ATOM 722 O O . THR A 1 97 ? 21.218 12.191 -14.915 1.00 78.25 97 THR A O 1
ATOM 725 N N . LEU A 1 98 ? 20.506 13.633 -13.350 1.00 75.44 98 LEU A N 1
ATOM 726 C CA . LEU A 1 98 ? 20.858 14.856 -14.080 1.00 75.44 98 LEU A CA 1
ATOM 727 C C . LEU A 1 98 ? 22.332 15.246 -13.937 1.00 75.44 98 LEU A C 1
ATOM 729 O O . LEU A 1 98 ? 22.837 15.993 -14.773 1.00 75.44 98 LEU A O 1
ATOM 733 N N . SER A 1 99 ? 23.030 14.768 -12.903 1.00 69.50 99 SER A N 1
ATOM 734 C CA . SER A 1 99 ? 24.479 14.933 -12.783 1.00 69.50 99 SER A CA 1
ATOM 735 C C . SER A 1 99 ? 25.174 14.175 -13.924 1.00 69.50 99 SER A C 1
ATOM 737 O O . SER A 1 99 ? 25.135 12.942 -13.941 1.00 69.50 99 SER A O 1
ATOM 739 N N . PRO A 1 100 ? 25.810 14.867 -14.891 1.00 60.56 100 PRO A N 1
ATOM 740 C CA . PRO A 1 100 ? 26.427 14.218 -16.037 1.00 60.56 100 PRO A CA 1
ATOM 741 C C . PRO A 1 100 ? 27.501 13.260 -15.541 1.00 60.56 100 PRO A C 1
ATOM 743 O O . PRO A 1 100 ? 28.481 13.663 -14.911 1.00 60.56 100 PRO A O 1
ATOM 746 N N . SER A 1 101 ? 27.311 11.977 -15.814 1.00 61.28 101 SER A N 1
ATOM 747 C CA . SER A 1 101 ? 28.297 10.952 -15.515 1.00 61.28 101 SER A CA 1
ATOM 748 C C . SER A 1 101 ? 29.572 11.253 -16.322 1.00 61.28 101 SER A C 1
ATOM 750 O O . SER A 1 101 ? 29.628 10.955 -17.510 1.00 61.28 101 SER A O 1
ATOM 752 N N . GLY A 1 102 ? 30.588 11.873 -15.707 1.00 53.53 102 GLY A N 1
ATOM 753 C CA . GLY A 1 102 ? 31.954 11.895 -16.254 1.00 53.53 102 GLY A CA 1
ATOM 754 C C . GLY A 1 102 ? 32.645 13.235 -16.542 1.00 53.53 102 GLY A C 1
ATOM 755 O O . GLY A 1 102 ? 33.661 13.207 -17.230 1.00 53.53 102 GLY A O 1
ATOM 756 N N . ALA A 1 103 ? 32.205 14.386 -16.024 1.00 44.94 103 ALA A N 1
ATOM 757 C CA . ALA A 1 103 ? 33.004 15.618 -16.123 1.00 44.94 103 ALA A CA 1
ATOM 758 C C . ALA A 1 103 ? 33.279 16.245 -14.748 1.00 44.94 103 ALA A C 1
ATOM 760 O O . ALA A 1 103 ? 32.480 17.012 -14.229 1.00 44.94 103 ALA A O 1
ATOM 761 N N . ALA A 1 104 ? 34.454 15.911 -14.209 1.00 46.12 104 ALA A N 1
ATOM 762 C CA . ALA A 1 104 ? 35.193 16.661 -13.195 1.00 46.12 104 ALA A CA 1
ATOM 763 C C . ALA A 1 104 ? 34.443 17.027 -11.899 1.00 46.12 104 ALA A C 1
ATOM 765 O O . ALA A 1 104 ? 34.047 18.171 -11.696 1.00 46.12 104 ALA A O 1
ATOM 766 N N . GLN A 1 105 ? 34.425 16.098 -10.945 1.00 40.59 105 GLN A N 1
ATOM 767 C CA . GLN A 1 105 ? 34.723 16.465 -9.561 1.00 40.59 105 GLN A CA 1
ATOM 768 C C . GLN A 1 105 ? 35.453 15.307 -8.878 1.00 40.59 105 GLN A C 1
ATOM 770 O O . GLN A 1 105 ? 34.867 14.294 -8.509 1.00 40.59 105 GLN A O 1
ATOM 775 N N . GLU A 1 106 ? 36.772 15.460 -8.769 1.00 42.22 106 GLU A N 1
ATOM 776 C CA . GLU A 1 106 ? 37.580 14.742 -7.792 1.00 42.22 106 GLU A CA 1
ATOM 777 C C . GLU A 1 106 ? 37.070 15.128 -6.399 1.00 42.22 106 GLU A C 1
ATOM 779 O O . GLU A 1 106 ? 37.160 16.283 -5.984 1.00 42.22 106 GLU A O 1
ATOM 784 N N . GLY A 1 107 ? 36.476 14.167 -5.702 1.00 41.16 107 GLY A N 1
ATOM 785 C CA . GLY A 1 107 ? 35.996 14.321 -4.339 1.00 41.16 107 GLY A CA 1
ATOM 786 C C . GLY A 1 107 ? 35.360 13.017 -3.888 1.00 41.16 107 GLY A C 1
ATOM 787 O O . GLY A 1 107 ? 34.247 12.694 -4.296 1.00 41.16 107 GLY A O 1
ATOM 788 N N . GLU A 1 108 ? 36.067 12.263 -3.048 1.00 48.66 108 GLU A N 1
ATOM 789 C CA . GLU A 1 108 ? 35.637 10.971 -2.489 1.00 48.66 108 GLU A CA 1
ATOM 790 C C . GLU A 1 108 ? 34.285 11.024 -1.735 1.00 48.66 108 GLU A C 1
ATOM 792 O O . GLU A 1 108 ? 33.721 9.983 -1.404 1.00 48.66 108 GLU A O 1
ATOM 797 N N . GLU A 1 109 ? 33.714 12.214 -1.513 1.00 49.41 109 GLU A N 1
ATOM 798 C CA . GLU A 1 109 ? 32.425 12.427 -0.843 1.00 49.41 109 GLU A CA 1
ATOM 799 C C . GLU A 1 109 ? 31.189 12.164 -1.734 1.00 49.41 109 GLU A C 1
ATOM 801 O O . GLU A 1 109 ? 30.137 11.795 -1.217 1.00 49.41 109 GLU A O 1
ATOM 806 N N . GLY A 1 110 ? 31.283 12.283 -3.067 1.00 50.69 110 GLY A N 1
ATOM 807 C CA . GLY A 1 110 ? 30.113 12.169 -3.963 1.00 50.69 110 GLY A CA 1
ATOM 808 C C . GLY A 1 110 ? 29.683 10.734 -4.310 1.00 50.69 110 GLY A C 1
ATOM 809 O O . GLY A 1 110 ? 28.516 10.476 -4.607 1.00 50.69 110 GLY A O 1
ATOM 810 N N . GLN A 1 111 ? 30.609 9.773 -4.245 1.00 48.44 111 GLN A N 1
ATOM 811 C CA . GLN A 1 111 ? 30.349 8.367 -4.591 1.00 48.44 111 GLN A CA 1
ATOM 812 C C . GLN A 1 111 ? 29.515 7.648 -3.510 1.00 48.44 111 GLN A C 1
ATOM 814 O O . GLN A 1 111 ? 28.738 6.740 -3.817 1.00 48.44 111 GLN A O 1
ATOM 819 N N . GLY A 1 112 ? 29.665 8.056 -2.243 1.00 55.91 112 GLY A N 1
ATOM 820 C CA . GLY A 1 112 ? 28.937 7.478 -1.109 1.00 55.91 112 GLY A CA 1
ATOM 821 C C . GLY A 1 112 ? 27.439 7.784 -1.144 1.00 55.91 112 GLY A C 1
ATOM 822 O O . GLY A 1 112 ? 26.623 6.916 -0.843 1.00 55.91 112 GLY A O 1
ATOM 823 N N . ASP A 1 113 ? 27.071 8.979 -1.598 1.00 61.84 113 ASP A N 1
ATOM 824 C CA . ASP A 1 113 ? 25.688 9.457 -1.605 1.00 61.84 113 ASP A CA 1
ATOM 825 C C . ASP A 1 113 ? 24.796 8.724 -2.625 1.00 61.84 113 ASP A C 1
ATOM 827 O O . ASP A 1 113 ? 23.652 8.379 -2.321 1.00 61.84 113 ASP A O 1
ATOM 831 N N . VAL A 1 114 ? 25.323 8.401 -3.812 1.00 65.88 114 VAL A N 1
ATOM 832 C CA . VAL A 1 114 ? 24.592 7.603 -4.818 1.00 65.88 114 VAL A CA 1
ATOM 833 C C . VAL A 1 114 ? 24.420 6.149 -4.351 1.00 65.88 114 VAL A C 1
ATOM 835 O O . VAL A 1 114 ? 23.397 5.519 -4.622 1.00 65.88 114 VAL A O 1
ATOM 838 N N . SER A 1 115 ? 25.381 5.626 -3.580 1.00 70.06 115 SER A N 1
ATOM 839 C CA . SER A 1 115 ? 25.330 4.270 -3.014 1.00 70.06 115 SER A CA 1
ATOM 840 C C . SER A 1 115 ? 24.190 4.086 -2.001 1.00 70.06 115 SER A C 1
ATOM 842 O O . SER A 1 115 ? 23.627 2.997 -1.890 1.00 70.06 115 SER A O 1
ATOM 844 N N . LEU A 1 116 ? 23.788 5.152 -1.296 1.00 75.19 116 LEU A N 1
ATOM 845 C CA . LEU A 1 116 ? 22.681 5.114 -0.332 1.00 75.19 116 LEU A CA 1
ATOM 846 C C . LEU A 1 116 ? 21.298 5.120 -0.997 1.00 75.19 116 LEU A C 1
ATOM 848 O O . LEU A 1 116 ? 20.321 4.682 -0.388 1.00 75.19 116 LEU A O 1
ATOM 852 N N . LEU A 1 117 ? 21.191 5.568 -2.247 1.00 79.69 117 LEU A N 1
ATOM 853 C CA . LEU A 1 117 ? 19.902 5.752 -2.909 1.00 79.69 117 LEU A CA 1
ATOM 854 C C . LEU A 1 117 ? 19.198 4.417 -3.208 1.00 79.69 117 LEU A C 1
ATOM 856 O O . LEU A 1 117 ? 18.008 4.262 -2.933 1.00 79.69 117 LEU A O 1
ATOM 860 N N . ALA A 1 118 ? 19.941 3.421 -3.696 1.00 82.81 118 ALA A N 1
ATOM 861 C CA . ALA A 1 118 ? 19.418 2.086 -3.992 1.00 82.81 118 ALA A CA 1
ATOM 862 C C . ALA A 1 118 ? 18.846 1.345 -2.758 1.00 82.81 118 ALA A C 1
ATOM 864 O O . ALA A 1 118 ? 17.709 0.864 -2.830 1.00 82.81 118 ALA A O 1
ATOM 865 N N . PRO A 1 119 ? 19.550 1.244 -1.609 1.00 83.94 119 PRO A N 1
ATOM 866 C CA . PRO A 1 119 ? 18.987 0.618 -0.416 1.00 83.94 119 PRO A CA 1
ATOM 867 C C . PRO A 1 119 ? 17.835 1.430 0.188 1.00 83.94 119 PRO A C 1
ATOM 869 O O . PRO A 1 119 ? 16.912 0.825 0.735 1.00 83.94 119 PRO A O 1
ATOM 872 N N . LEU A 1 120 ? 17.826 2.764 0.063 1.00 84.94 120 LEU A N 1
ATOM 873 C CA . LEU A 1 120 ? 16.697 3.595 0.497 1.00 84.94 120 LEU A CA 1
ATOM 874 C C . LEU A 1 120 ? 15.441 3.325 -0.337 1.00 84.94 120 LEU A C 1
ATOM 876 O O . LEU A 1 120 ? 14.384 3.051 0.232 1.00 84.94 120 LEU A O 1
ATOM 880 N N . TRP A 1 121 ? 15.564 3.318 -1.667 1.00 86.31 121 TRP A N 1
ATOM 881 C CA . TRP A 1 121 ? 14.475 2.946 -2.572 1.00 86.31 121 TRP A CA 1
ATOM 882 C C . TRP A 1 121 ? 13.962 1.537 -2.291 1.00 86.31 121 TRP A C 1
ATOM 884 O O . TRP A 1 121 ? 12.755 1.337 -2.169 1.00 86.31 121 TRP A O 1
ATOM 894 N N . SER A 1 122 ? 14.871 0.574 -2.119 1.00 90.12 122 SER A N 1
ATOM 895 C CA . SER A 1 122 ? 14.526 -0.803 -1.760 1.00 90.12 122 SER A CA 1
ATOM 896 C C . SER A 1 122 ? 13.765 -0.864 -0.434 1.00 90.12 122 SER A C 1
ATOM 898 O O . SER A 1 122 ? 12.708 -1.486 -0.352 1.00 90.12 122 SER A O 1
ATOM 900 N N . THR A 1 123 ? 14.243 -0.159 0.594 1.00 88.94 123 THR A N 1
ATOM 901 C CA . THR A 1 123 ? 13.599 -0.127 1.914 1.00 88.94 123 THR A CA 1
ATOM 902 C C . THR A 1 123 ? 12.191 0.446 1.820 1.00 88.94 123 THR A C 1
ATOM 904 O O . THR A 1 123 ? 11.247 -0.187 2.280 1.00 88.94 123 THR A O 1
ATOM 907 N N . VAL A 1 124 ? 12.019 1.608 1.185 1.00 89.88 124 VAL A N 1
ATOM 908 C CA . VAL A 1 124 ? 10.701 2.244 1.046 1.00 89.88 124 VAL A CA 1
ATOM 909 C C . VAL A 1 124 ? 9.758 1.376 0.215 1.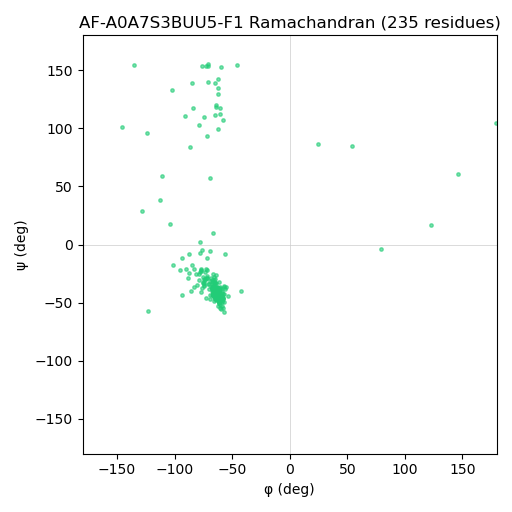00 89.88 124 VAL A C 1
ATOM 911 O O . VAL A 1 124 ? 8.602 1.198 0.599 1.00 89.88 124 VAL A O 1
ATOM 914 N N . TYR A 1 125 ? 10.250 0.781 -0.873 1.00 90.12 125 TYR A N 1
ATOM 915 C CA . TYR A 1 125 ? 9.486 -0.149 -1.700 1.00 90.12 125 TYR A CA 1
ATOM 916 C C . TYR A 1 125 ? 8.983 -1.348 -0.889 1.00 90.12 125 TYR A C 1
ATOM 918 O O . TYR A 1 125 ? 7.777 -1.600 -0.847 1.00 90.12 125 TYR A O 1
ATOM 926 N N . TRP A 1 126 ? 9.879 -2.063 -0.203 1.00 92.31 126 TRP A N 1
ATOM 927 C CA . TRP A 1 126 ? 9.513 -3.248 0.573 1.00 92.31 126 TRP A CA 1
ATOM 928 C C . TRP A 1 126 ? 8.615 -2.901 1.757 1.00 92.31 126 TRP A C 1
ATOM 930 O O . TRP A 1 126 ? 7.647 -3.619 2.013 1.00 92.31 126 TRP A O 1
ATOM 940 N N . SER A 1 127 ? 8.866 -1.776 2.429 1.00 92.12 127 SER A N 1
ATOM 941 C CA . SER A 1 127 ? 7.991 -1.264 3.482 1.00 92.12 127 SER A CA 1
ATOM 942 C C . SER A 1 127 ? 6.581 -1.015 2.959 1.00 92.12 127 SER A C 1
ATOM 944 O O . SER A 1 127 ? 5.628 -1.559 3.509 1.00 92.12 127 SER A O 1
ATOM 946 N N . MET A 1 128 ? 6.430 -0.259 1.869 1.00 90.75 128 MET A N 1
ATOM 947 C CA . MET A 1 128 ? 5.122 0.043 1.275 1.00 90.75 128 MET A CA 1
ATOM 948 C C . MET A 1 128 ? 4.417 -1.213 0.766 1.00 90.75 128 MET A C 1
ATOM 950 O O . MET A 1 128 ? 3.200 -1.344 0.920 1.00 90.75 128 MET A O 1
ATOM 954 N N . PHE A 1 129 ? 5.173 -2.161 0.214 1.00 90.75 129 PHE A N 1
ATOM 955 C CA . PHE A 1 129 ? 4.644 -3.441 -0.232 1.00 90.75 129 PHE A CA 1
ATOM 956 C C . PHE A 1 129 ? 4.062 -4.240 0.941 1.00 90.75 129 PHE A C 1
ATOM 958 O O . PHE A 1 129 ? 2.893 -4.618 0.907 1.00 90.75 129 PHE A O 1
ATOM 965 N N . VAL A 1 130 ? 4.830 -4.434 2.018 1.00 92.62 130 VAL A N 1
ATOM 966 C CA . VAL A 1 130 ? 4.370 -5.154 3.220 1.00 92.62 130 VAL A CA 1
ATOM 967 C C . VAL A 1 130 ? 3.220 -4.418 3.905 1.00 92.62 130 VAL A C 1
ATOM 969 O O . VAL A 1 130 ? 2.273 -5.048 4.379 1.00 92.62 130 VAL A O 1
ATOM 972 N N . LEU A 1 131 ? 3.260 -3.086 3.936 1.00 90.94 131 LEU A N 1
ATOM 973 C CA . LEU A 1 131 ? 2.185 -2.283 4.505 1.00 90.94 131 LEU A CA 1
ATOM 974 C C . LEU A 1 131 ? 0.880 -2.515 3.760 1.00 90.94 131 LEU A C 1
ATOM 976 O O . LEU A 1 131 ? -0.115 -2.893 4.373 1.00 90.94 131 LEU A O 1
ATOM 980 N N . THR A 1 132 ? 0.911 -2.326 2.444 1.00 89.81 132 THR A N 1
ATOM 981 C CA . THR A 1 132 ? -0.268 -2.420 1.582 1.00 89.81 132 THR A CA 1
ATOM 982 C C . THR A 1 132 ? -0.834 -3.829 1.586 1.00 89.81 132 THR A C 1
ATOM 984 O O . THR A 1 132 ? -2.038 -4.015 1.740 1.00 89.81 132 THR A O 1
ATOM 987 N N . TRP A 1 133 ? 0.036 -4.826 1.433 1.00 88.62 133 TRP A N 1
ATOM 988 C CA . TRP A 1 133 ? -0.411 -6.191 1.226 1.00 88.62 133 TRP A CA 1
ATOM 989 C C . TRP A 1 133 ? -0.649 -6.951 2.517 1.00 88.62 133 TRP A C 1
ATOM 991 O O . TRP A 1 133 ? -1.452 -7.865 2.464 1.00 88.62 133 TRP A O 1
ATOM 1001 N N . ALA A 1 134 ? -0.037 -6.609 3.654 1.00 88.94 134 ALA A N 1
ATOM 1002 C CA . ALA A 1 134 ? -0.177 -7.384 4.891 1.00 88.94 134 ALA A CA 1
ATOM 1003 C C . ALA A 1 134 ? -0.697 -6.565 6.081 1.00 88.94 134 ALA A C 1
ATOM 1005 O O . ALA A 1 134 ? -1.720 -6.922 6.669 1.00 88.94 134 ALA A O 1
ATOM 1006 N N . LEU A 1 135 ? -0.015 -5.478 6.457 1.00 90.69 135 LEU A N 1
ATOM 1007 C CA . LEU A 1 135 ? -0.304 -4.786 7.722 1.00 90.69 135 LEU A CA 1
ATOM 1008 C C . LEU A 1 135 ? -1.613 -3.993 7.691 1.00 90.69 135 LEU A C 1
ATOM 1010 O O . LEU A 1 135 ? -2.401 -4.104 8.627 1.00 90.69 135 LEU A O 1
ATOM 1014 N N . LEU A 1 136 ? -1.862 -3.214 6.635 1.00 90.69 136 LEU A N 1
ATOM 1015 C CA . LEU A 1 136 ? -3.086 -2.420 6.494 1.00 90.69 136 LEU A CA 1
ATOM 1016 C C . LEU A 1 136 ? -4.348 -3.290 6.501 1.00 90.69 136 LEU A C 1
ATOM 1018 O O . LEU A 1 136 ? -5.194 -3.051 7.366 1.00 90.69 136 LEU A O 1
ATOM 1022 N N . PRO A 1 137 ? -4.488 -4.310 5.628 1.00 90.38 137 PRO A N 1
ATOM 1023 C CA . PRO A 1 137 ? -5.682 -5.148 5.632 1.00 90.38 137 PRO A CA 1
ATOM 1024 C C . PRO A 1 137 ? -5.841 -5.879 6.966 1.00 90.38 137 PRO A C 1
ATOM 1026 O O . PRO A 1 137 ? -6.947 -5.958 7.491 1.00 90.38 137 PRO A O 1
ATOM 1029 N N . PHE A 1 138 ? -4.749 -6.343 7.584 1.00 90.19 138 PHE A N 1
ATOM 1030 C CA . PHE A 1 138 ? -4.832 -6.975 8.898 1.00 90.19 138 PHE A CA 1
ATOM 1031 C C . PHE A 1 138 ? -5.371 -6.024 9.974 1.00 90.19 138 PHE A C 1
ATOM 1033 O O . PHE A 1 138 ? -6.300 -6.386 10.691 1.00 90.19 138 PHE A O 1
ATOM 1040 N N . VAL A 1 139 ? -4.827 -4.808 10.084 1.00 91.06 139 VAL A N 1
ATOM 1041 C CA . VAL A 1 139 ? -5.270 -3.830 11.090 1.00 91.06 139 VAL A CA 1
ATOM 1042 C C . VAL A 1 139 ? -6.707 -3.379 10.840 1.00 91.06 139 VAL A C 1
ATOM 1044 O O . VAL A 1 139 ? -7.448 -3.198 11.804 1.00 91.06 139 VAL A O 1
ATOM 1047 N N . GLN A 1 140 ? -7.118 -3.236 9.576 1.00 90.00 140 GLN A N 1
ATOM 1048 C CA . GLN A 1 140 ? -8.500 -2.918 9.208 1.00 90.00 140 GLN A CA 1
ATOM 1049 C C . GLN A 1 140 ? -9.468 -4.005 9.690 1.00 90.00 140 GLN A C 1
ATOM 1051 O O . GLN A 1 140 ? -10.398 -3.696 10.431 1.00 90.00 140 GLN A O 1
ATOM 1056 N N . MET A 1 141 ? -9.205 -5.275 9.362 1.00 90.12 141 MET A N 1
ATOM 1057 C CA . MET A 1 141 ? -10.065 -6.393 9.779 1.00 90.12 141 MET A CA 1
ATOM 1058 C C . MET A 1 141 ? -10.019 -6.620 11.299 1.00 90.12 141 MET A C 1
ATOM 1060 O O . MET A 1 141 ? -11.023 -6.969 11.916 1.00 90.12 141 MET A O 1
ATOM 1064 N N . TYR A 1 142 ? -8.875 -6.359 11.937 1.00 88.62 142 TYR A N 1
ATOM 1065 C CA . TYR A 1 142 ? -8.741 -6.439 13.393 1.00 88.62 142 TYR A CA 1
ATOM 1066 C C . TYR A 1 142 ? -9.553 -5.367 14.113 1.00 88.62 142 TYR A C 1
ATOM 1068 O O . TYR A 1 142 ? -10.174 -5.657 15.138 1.00 88.62 142 TYR A O 1
ATOM 1076 N N . ALA A 1 143 ? -9.570 -4.144 13.584 1.00 87.31 143 ALA A N 1
ATOM 1077 C CA . ALA A 1 143 ? -10.368 -3.053 14.128 1.00 87.31 143 ALA A CA 1
ATOM 1078 C C . ALA A 1 143 ? -11.876 -3.257 13.900 1.00 87.31 143 ALA A C 1
ATOM 1080 O O . ALA A 1 143 ? -12.658 -2.880 14.769 1.00 87.31 143 ALA A O 1
ATOM 1081 N N . ASP A 1 144 ? -12.264 -3.874 12.780 1.00 87.12 144 ASP A N 1
ATOM 1082 C CA . ASP A 1 144 ? -13.664 -4.176 12.449 1.00 87.12 144 ASP A CA 1
ATOM 1083 C C . ASP A 1 144 ? -14.215 -5.390 13.224 1.00 87.12 144 ASP A C 1
ATOM 1085 O O . ASP A 1 144 ? -15.419 -5.528 13.441 1.00 87.12 144 ASP A O 1
ATOM 1089 N N . SER A 1 145 ? -13.334 -6.268 13.714 1.00 87.12 145 SER A N 1
ATOM 1090 C CA . SER A 1 145 ? -13.750 -7.464 14.446 1.00 87.12 145 SER A CA 1
ATOM 1091 C C . SER A 1 145 ? -14.470 -7.137 15.771 1.00 87.12 145 SER A C 1
ATOM 1093 O O . SER A 1 145 ? -13.914 -6.559 16.709 1.00 87.12 145 SER A O 1
ATOM 1095 N N . GLY A 1 146 ? -15.724 -7.583 15.890 1.00 82.19 146 GLY A N 1
ATOM 1096 C CA . GLY A 1 146 ? -16.584 -7.335 17.057 1.00 82.19 146 GLY A CA 1
ATOM 1097 C C . GLY A 1 146 ? -16.306 -8.210 18.290 1.00 82.19 146 GLY A C 1
ATOM 1098 O O . GLY A 1 146 ? -17.017 -8.115 19.287 1.00 82.19 146 GLY A O 1
ATOM 1099 N N . PHE A 1 147 ? -15.300 -9.089 18.251 1.00 84.56 147 PHE A N 1
ATOM 1100 C CA . PHE A 1 147 ? -14.994 -10.001 19.361 1.00 84.56 147 PHE A CA 1
ATOM 1101 C C . PHE A 1 147 ? -14.394 -9.257 20.562 1.00 84.56 147 PHE A C 1
ATOM 1103 O O . PHE A 1 147 ? -13.758 -8.227 20.396 1.00 84.56 147 PHE A O 1
ATOM 1110 N N . PHE A 1 148 ? -14.533 -9.762 21.789 1.00 82.38 148 PHE A N 1
ATOM 1111 C CA . PHE A 1 148 ? -13.991 -9.081 22.982 1.00 82.38 148 PHE A CA 1
ATOM 1112 C C . PHE A 1 148 ? -12.549 -9.490 23.335 1.00 82.38 148 PHE A C 1
ATOM 1114 O O . PHE A 1 148 ? -11.839 -8.744 24.003 1.00 82.38 148 PHE A O 1
ATOM 1121 N N . THR A 1 149 ? -12.081 -10.649 22.861 1.00 87.62 149 THR A N 1
ATOM 1122 C CA . THR A 1 149 ? -10.745 -11.190 23.167 1.00 87.62 149 THR A CA 1
ATOM 1123 C C . THR A 1 149 ? -9.774 -10.984 22.002 1.00 87.62 149 THR A C 1
ATOM 1125 O O . THR A 1 149 ? -10.086 -11.351 20.870 1.00 87.62 149 THR A O 1
ATOM 1128 N N . ALA A 1 150 ? -8.558 -10.495 22.276 1.00 82.81 150 ALA A N 1
ATOM 1129 C CA . ALA A 1 150 ? -7.539 -10.208 21.254 1.00 82.81 150 ALA A CA 1
ATOM 1130 C C . ALA A 1 150 ? -7.175 -11.421 20.370 1.00 82.81 150 ALA A C 1
ATOM 1132 O O . ALA A 1 150 ? -7.020 -11.285 19.158 1.00 82.81 150 ALA A O 1
ATOM 1133 N N . GLY A 1 151 ? -7.100 -12.628 20.945 1.00 85.38 151 GLY A N 1
ATOM 1134 C CA . GLY A 1 151 ? -6.822 -13.852 20.181 1.00 85.38 151 GLY A CA 1
ATOM 1135 C C . GLY A 1 151 ? -7.936 -14.221 19.193 1.00 85.38 151 GLY A C 1
ATOM 1136 O O . GLY A 1 151 ? -7.656 -14.613 18.060 1.00 85.38 151 GLY A O 1
ATOM 1137 N N . ALA A 1 152 ? -9.201 -14.039 19.591 1.00 85.88 152 ALA A N 1
ATOM 1138 C CA . ALA A 1 152 ? -10.349 -14.271 18.716 1.00 85.88 152 ALA A CA 1
ATOM 1139 C C . ALA A 1 152 ? -10.384 -13.252 17.567 1.00 85.88 152 ALA A C 1
ATOM 1141 O O . ALA A 1 152 ? -10.558 -13.648 16.417 1.00 85.88 152 ALA A O 1
ATOM 1142 N N . ARG A 1 153 ? -10.104 -11.974 17.867 1.00 86.31 153 ARG A N 1
ATOM 1143 C CA . ARG A 1 153 ? -9.952 -10.911 16.861 1.00 86.31 153 ARG A CA 1
ATOM 1144 C C . ARG A 1 153 ? -8.865 -11.226 15.841 1.00 86.31 153 ARG A C 1
ATOM 1146 O O . ARG A 1 153 ? -9.100 -11.104 14.646 1.00 86.31 153 ARG A O 1
ATOM 1153 N N . CYS A 1 154 ? -7.695 -11.684 16.290 1.00 86.94 154 CYS A N 1
ATOM 1154 C CA . CYS A 1 154 ? -6.584 -12.028 15.400 1.00 86.94 154 CYS A CA 1
ATOM 1155 C C . CYS A 1 154 ? -6.957 -13.164 14.435 1.00 86.94 154 CYS A C 1
ATOM 1157 O O . CYS A 1 154 ? -6.798 -13.030 13.222 1.00 86.94 154 CYS A O 1
ATOM 1159 N N . ARG A 1 155 ? -7.532 -14.261 14.949 1.00 88.12 155 ARG A N 1
ATOM 1160 C CA . ARG A 1 155 ? -7.973 -15.384 14.107 1.00 88.12 155 ARG A CA 1
ATOM 1161 C C . ARG A 1 155 ? -9.042 -14.961 13.102 1.00 88.12 155 ARG A C 1
ATOM 1163 O O . ARG A 1 155 ? -9.021 -15.432 11.968 1.00 88.12 155 ARG A O 1
ATOM 1170 N N . ASP A 1 156 ? -9.975 -14.116 13.524 1.00 90.50 156 ASP A N 1
ATOM 1171 C CA . ASP A 1 156 ? -11.023 -13.601 12.650 1.00 90.50 156 ASP A CA 1
ATOM 1172 C C . ASP A 1 156 ? -10.447 -12.706 11.545 1.00 90.50 156 ASP A C 1
ATOM 1174 O O . ASP A 1 156 ? -10.702 -12.936 10.366 1.00 90.50 156 ASP A O 1
ATOM 1178 N N . SER A 1 157 ? -9.539 -11.800 11.908 1.00 90.38 157 SER A N 1
ATOM 1179 C CA . SER A 1 157 ? -8.828 -10.927 10.965 1.00 90.38 157 SER A CA 1
ATOM 1180 C C . SER A 1 157 ? -8.081 -11.724 9.898 1.00 90.38 157 SER A C 1
ATOM 1182 O O . SER A 1 157 ? -8.145 -11.390 8.719 1.00 90.38 157 SER A O 1
ATOM 1184 N N . LEU A 1 158 ? -7.403 -12.811 10.288 1.00 89.69 158 LEU A N 1
ATOM 1185 C CA . LEU A 1 158 ? -6.704 -13.692 9.347 1.00 89.69 158 LEU A CA 1
ATOM 1186 C C . LEU A 1 158 ? -7.669 -14.382 8.378 1.00 89.69 158 LEU A C 1
ATOM 1188 O O . LEU A 1 158 ? -7.361 -14.494 7.194 1.00 89.69 158 LEU A O 1
ATOM 1192 N N . LYS A 1 159 ? -8.835 -14.837 8.854 1.00 91.25 159 LYS A N 1
ATOM 1193 C CA . LYS A 1 159 ? -9.851 -15.459 7.991 1.00 91.25 159 LYS A CA 1
ATOM 1194 C C . LYS A 1 159 ? -10.419 -14.464 6.985 1.00 91.25 159 LYS A C 1
ATOM 1196 O O . LYS A 1 159 ? -10.543 -14.799 5.810 1.00 91.25 159 LYS A O 1
ATOM 1201 N N . GLN A 1 160 ? -10.738 -13.253 7.434 1.00 88.88 160 GLN A N 1
ATOM 1202 C CA . GLN A 1 160 ? -11.244 -12.198 6.559 1.00 88.88 160 GLN A CA 1
ATOM 1203 C C . GLN A 1 160 ? -10.188 -11.782 5.525 1.00 88.88 160 GLN A C 1
ATOM 1205 O O . GLN A 1 160 ? -10.492 -11.669 4.339 1.00 88.88 160 GLN A O 1
ATOM 1210 N N . ASN A 1 161 ? -8.924 -11.664 5.941 1.00 91.00 161 ASN A N 1
ATOM 1211 C CA . ASN A 1 161 ? -7.820 -11.359 5.034 1.00 91.00 161 ASN A CA 1
ATOM 1212 C C . ASN A 1 161 ? -7.600 -12.487 4.003 1.00 91.00 161 ASN A C 1
ATOM 1214 O O . ASN A 1 161 ? -7.428 -12.229 2.816 1.00 91.00 161 ASN A O 1
ATOM 1218 N N . LEU A 1 162 ? -7.735 -13.757 4.404 1.00 90.06 162 LEU A N 1
ATOM 1219 C CA . LEU A 1 162 ? -7.700 -14.878 3.459 1.00 90.06 162 LEU A CA 1
ATOM 1220 C C . LEU A 1 162 ? -8.825 -14.797 2.414 1.00 90.06 162 LEU A C 1
ATOM 1222 O O . LEU A 1 162 ? -8.591 -15.093 1.244 1.00 90.06 162 LEU A O 1
ATOM 1226 N N . SER A 1 163 ? -10.023 -14.350 2.807 1.00 91.31 163 SER A N 1
ATOM 1227 C CA . SER A 1 163 ? -11.126 -14.108 1.868 1.00 91.31 163 SER A CA 1
ATOM 1228 C C . SER A 1 163 ? -10.812 -12.981 0.876 1.00 91.31 163 SER A C 1
ATOM 1230 O O . SER A 1 163 ? -11.167 -13.093 -0.298 1.00 91.31 163 SER A O 1
ATOM 1232 N N . LEU A 1 164 ? -10.133 -11.916 1.316 1.00 88.62 164 LEU A N 1
ATOM 1233 C CA . LEU A 1 164 ? -9.669 -10.839 0.436 1.00 88.62 164 LEU A CA 1
ATOM 1234 C C . LEU A 1 164 ? -8.692 -11.380 -0.617 1.00 88.62 164 LEU A C 1
ATOM 1236 O O . LEU A 1 164 ? -8.889 -11.154 -1.810 1.00 88.62 164 LEU A O 1
ATOM 1240 N N . TYR A 1 165 ? -7.680 -12.148 -0.204 1.00 90.94 165 TYR A N 1
ATOM 1241 C CA . TYR A 1 165 ? -6.743 -12.748 -1.158 1.00 90.94 165 TYR A CA 1
ATOM 1242 C C . TYR A 1 165 ? -7.405 -13.770 -2.076 1.00 90.94 165 TYR A C 1
ATOM 1244 O O . TYR A 1 165 ? -7.019 -13.867 -3.237 1.00 90.94 165 TYR A O 1
ATOM 1252 N N . ALA A 1 166 ? -8.417 -14.503 -1.604 1.00 92.25 166 ALA A N 1
ATOM 1253 C CA . ALA A 1 166 ? -9.194 -15.391 -2.460 1.00 92.25 166 ALA A CA 1
ATOM 1254 C C . ALA A 1 166 ? -9.907 -14.605 -3.575 1.00 92.25 166 ALA A C 1
ATOM 1256 O O . ALA A 1 166 ? -9.828 -14.994 -4.739 1.00 92.25 166 ALA A O 1
ATOM 1257 N N . ALA A 1 167 ? -10.529 -13.465 -3.253 1.00 91.25 167 ALA A N 1
ATOM 1258 C CA . ALA A 1 167 ? -11.155 -12.596 -4.251 1.00 91.25 167 ALA A CA 1
ATOM 1259 C C . ALA A 1 167 ? -10.133 -12.038 -5.259 1.00 91.25 167 ALA A C 1
ATOM 1261 O O . ALA A 1 167 ? -10.366 -12.090 -6.468 1.00 91.25 167 ALA A O 1
ATOM 1262 N N . ILE A 1 168 ? -8.972 -11.575 -4.783 1.00 90.38 168 ILE A N 1
ATOM 1263 C CA . ILE A 1 168 ? -7.869 -11.120 -5.648 1.00 90.38 168 ILE A CA 1
ATOM 1264 C C . ILE A 1 168 ? -7.367 -12.268 -6.533 1.00 90.38 168 ILE A C 1
ATOM 1266 O O . ILE A 1 168 ? -7.119 -12.065 -7.719 1.00 90.38 168 ILE A O 1
ATOM 1270 N N . GLY A 1 169 ? -7.283 -13.484 -5.991 1.00 92.38 169 GLY A N 1
ATOM 1271 C CA . GLY A 1 169 ? -6.918 -14.693 -6.723 1.00 92.38 169 GLY A CA 1
ATOM 1272 C C . GLY A 1 169 ? -7.892 -15.020 -7.854 1.00 92.38 169 GLY A C 1
ATOM 1273 O O . GLY A 1 169 ? -7.449 -15.361 -8.946 1.00 92.38 169 GLY A O 1
ATOM 1274 N N . VAL A 1 170 ? -9.202 -14.849 -7.644 1.00 94.38 170 VAL A N 1
ATOM 1275 C CA . VAL A 1 170 ? -10.219 -15.030 -8.697 1.00 94.38 170 VAL A CA 1
ATOM 1276 C C . VAL A 1 170 ? -10.052 -13.995 -9.813 1.00 94.38 170 VAL A C 1
ATOM 1278 O O . VAL A 1 170 ? -10.053 -14.358 -10.988 1.00 94.38 170 VAL A O 1
ATOM 1281 N N . VAL A 1 171 ? -9.857 -12.719 -9.467 1.00 91.81 171 VAL A N 1
ATOM 1282 C CA . VAL A 1 171 ? -9.622 -11.651 -10.457 1.00 91.81 171 VAL A CA 1
ATOM 1283 C C . VAL A 1 171 ? -8.319 -11.895 -11.226 1.00 91.81 171 VAL A C 1
ATOM 1285 O O . VAL A 1 171 ? -8.292 -11.787 -12.452 1.00 91.81 171 VAL A O 1
ATOM 1288 N N . GLY A 1 172 ? -7.254 -12.289 -10.526 1.00 92.19 172 GLY A N 1
ATOM 1289 C CA . GLY A 1 172 ? -5.974 -12.652 -11.129 1.00 92.19 172 GLY A CA 1
ATOM 1290 C C . GLY A 1 172 ? -6.095 -13.850 -12.071 1.00 92.19 172 GLY A C 1
ATOM 1291 O O . GLY A 1 172 ? -5.595 -13.797 -13.192 1.00 92.19 172 GLY A O 1
ATOM 1292 N N . ALA A 1 173 ? -6.819 -14.897 -11.666 1.00 92.94 173 ALA A N 1
ATOM 1293 C CA . ALA A 1 173 ? -7.078 -16.067 -12.501 1.00 92.94 173 ALA A CA 1
ATOM 1294 C C . ALA A 1 173 ? -7.852 -15.704 -13.776 1.00 92.94 173 ALA A C 1
ATOM 1296 O O . ALA A 1 173 ? -7.520 -16.205 -14.848 1.00 92.94 173 ALA A O 1
ATOM 1297 N N . LEU A 1 174 ? -8.829 -14.796 -13.687 1.00 93.62 174 LEU A N 1
ATOM 1298 C CA . LEU A 1 174 ? -9.540 -14.278 -14.858 1.00 93.62 174 LEU A CA 1
ATOM 1299 C C . LEU A 1 174 ? -8.587 -13.530 -15.807 1.00 93.62 174 LEU A C 1
ATOM 1301 O O . LEU A 1 174 ? -8.628 -13.746 -17.016 1.00 93.62 174 LEU A O 1
ATOM 1305 N N . GLY A 1 175 ? -7.696 -12.693 -15.267 1.00 90.31 175 GLY A N 1
ATOM 1306 C CA . GLY A 1 175 ? -6.677 -11.992 -16.053 1.00 90.31 175 GLY A CA 1
ATOM 1307 C C . GLY A 1 175 ? -5.722 -12.949 -16.774 1.00 90.31 175 GLY A C 1
ATOM 1308 O O . GLY A 1 175 ? -5.456 -12.782 -17.963 1.00 90.31 175 GLY A O 1
ATOM 1309 N N . VAL A 1 176 ? -5.260 -13.996 -16.084 1.00 90.94 176 VAL A N 1
ATOM 1310 C CA . VAL A 1 176 ? -4.422 -15.046 -16.685 1.00 90.94 176 VAL A CA 1
ATOM 1311 C C . VAL A 1 176 ? -5.193 -15.832 -17.746 1.00 90.94 176 VAL A C 1
ATOM 1313 O O . VAL A 1 176 ? -4.644 -16.107 -18.809 1.00 90.94 176 VAL A O 1
ATOM 1316 N N . LEU A 1 177 ? -6.466 -16.157 -17.507 1.00 92.50 177 LEU A N 1
ATOM 1317 C CA . LEU A 1 177 ? -7.312 -16.837 -18.488 1.00 92.50 177 LEU A CA 1
ATOM 1318 C C . LEU A 1 177 ? -7.420 -16.025 -19.787 1.00 92.50 177 LEU A C 1
ATOM 1320 O O . LEU A 1 177 ? -7.214 -16.575 -20.866 1.00 92.50 177 LEU A O 1
ATOM 1324 N N . LEU A 1 178 ? -7.681 -14.718 -19.695 1.00 89.94 178 LEU A N 1
ATOM 1325 C CA . LEU A 1 178 ? -7.722 -13.823 -20.858 1.00 89.94 178 LEU A CA 1
ATOM 1326 C C . LEU A 1 178 ? -6.381 -13.772 -21.600 1.00 89.94 178 LEU A C 1
ATOM 1328 O O . LEU A 1 178 ? -6.357 -13.736 -22.833 1.00 89.94 178 LEU A O 1
ATOM 1332 N N . LEU A 1 179 ? -5.268 -13.819 -20.867 1.00 90.56 179 LEU A N 1
ATOM 1333 C CA . LEU A 1 179 ? -3.936 -13.851 -21.461 1.00 90.56 179 LEU A CA 1
ATOM 1334 C C . LEU A 1 179 ? -3.689 -15.155 -22.235 1.00 90.56 179 LEU A C 1
ATOM 1336 O O . LEU A 1 179 ? -3.189 -15.116 -23.357 1.00 90.56 179 LEU A O 1
ATOM 1340 N N . VAL A 1 180 ? -4.092 -16.299 -21.675 1.00 90.75 180 VAL A N 1
ATOM 1341 C CA . VAL A 1 180 ? -3.997 -17.605 -22.350 1.00 90.75 180 VAL A CA 1
ATOM 1342 C C . VAL A 1 180 ? -4.862 -17.632 -23.612 1.00 90.75 180 VAL A C 1
ATOM 1344 O O . VAL A 1 180 ? -4.400 -18.089 -24.656 1.00 90.75 180 VAL A O 1
ATOM 1347 N N . LEU A 1 181 ? -6.083 -17.088 -23.554 1.00 90.94 181 LEU A N 1
ATOM 1348 C CA . LEU A 1 181 ? -6.969 -16.974 -24.721 1.00 90.94 181 LEU A CA 1
ATOM 1349 C C . LEU A 1 181 ? -6.402 -16.061 -25.821 1.00 90.94 181 LEU A C 1
ATOM 1351 O O . LEU A 1 181 ? -6.726 -16.250 -26.990 1.00 90.94 181 LEU A O 1
ATOM 1355 N N . SER A 1 182 ? -5.544 -15.102 -25.464 1.00 86.56 182 SER A N 1
ATOM 1356 C CA . SER A 1 182 ? -4.884 -14.202 -26.421 1.00 86.56 182 SER A CA 1
ATOM 1357 C C . SER A 1 182 ? -3.707 -14.858 -27.161 1.00 86.56 182 SER A C 1
ATOM 1359 O O . SER A 1 182 ? -3.168 -14.264 -28.089 1.00 86.56 182 SER A O 1
ATOM 1361 N N . GLY A 1 183 ? -3.300 -16.075 -26.779 1.00 83.50 183 GLY A N 1
ATOM 1362 C CA . GLY A 1 183 ? -2.261 -16.850 -27.467 1.00 83.50 183 GLY A CA 1
ATOM 1363 C C . GLY A 1 183 ? -0.811 -16.446 -27.162 1.00 83.50 183 GLY A C 1
ATOM 1364 O O . GLY A 1 183 ? 0.103 -17.135 -27.604 1.00 83.50 183 GLY A O 1
ATOM 1365 N N . GLU A 1 184 ? -0.576 -15.396 -26.369 1.00 76.19 184 GLU A N 1
ATOM 1366 C CA . GLU A 1 184 ? 0.763 -14.886 -26.025 1.00 76.19 184 GLU A CA 1
ATOM 1367 C C . GLU A 1 184 ? 1.125 -15.125 -24.549 1.00 76.19 184 GLU A C 1
ATOM 1369 O O . GLU A 1 184 ? 1.407 -14.199 -23.779 1.00 76.19 184 GLU A O 1
ATOM 1374 N N . PHE A 1 185 ? 1.122 -16.393 -24.126 1.00 83.50 185 PHE A N 1
ATOM 1375 C CA . PHE A 1 185 ? 1.529 -16.757 -22.769 1.00 83.50 185 PHE A CA 1
ATOM 1376 C C . PHE A 1 185 ? 3.060 -16.775 -22.635 1.00 83.50 185 PHE A C 1
ATOM 1378 O O . PHE A 1 185 ? 3.735 -17.714 -23.051 1.00 83.50 185 PHE A O 1
ATOM 1385 N N . SER A 1 186 ? 3.606 -15.725 -22.022 1.00 89.12 186 SER A N 1
ATOM 1386 C CA . SER A 1 186 ? 5.010 -15.612 -21.619 1.00 89.12 186 SER A CA 1
ATOM 1387 C C . SER A 1 186 ? 5.097 -15.038 -20.205 1.00 89.12 186 SER A C 1
ATOM 1389 O O . SER A 1 186 ? 4.214 -14.294 -19.772 1.00 89.12 186 SER A O 1
ATOM 1391 N N . VAL A 1 187 ? 6.185 -15.339 -19.487 1.00 86.81 187 VAL A N 1
ATOM 1392 C CA . VAL A 1 187 ? 6.481 -14.742 -18.170 1.00 86.81 187 VAL A CA 1
ATOM 1393 C C . VAL A 1 187 ? 6.502 -13.211 -18.262 1.00 86.81 187 VAL A C 1
ATOM 1395 O O . VAL A 1 187 ? 6.001 -12.532 -17.367 1.00 86.81 187 VAL A O 1
ATOM 1398 N N . GLY A 1 188 ? 7.001 -12.666 -19.378 1.00 87.56 188 GLY A N 1
ATOM 1399 C CA . GLY A 1 188 ? 6.980 -11.226 -19.642 1.00 87.56 188 GLY A CA 1
ATOM 1400 C C . GLY A 1 188 ? 5.560 -10.666 -19.754 1.00 87.56 188 GLY A C 1
ATOM 1401 O O . GLY A 1 188 ? 5.260 -9.638 -19.154 1.00 87.56 188 GLY A O 1
ATOM 1402 N N . SER A 1 189 ? 4.661 -11.373 -20.443 1.00 87.25 189 SER A N 1
ATOM 1403 C CA . SER A 1 189 ? 3.258 -10.967 -20.585 1.00 87.25 189 SER A CA 1
ATOM 1404 C C . SER A 1 189 ? 2.503 -11.020 -19.253 1.00 87.25 189 SER A C 1
ATOM 1406 O O . SER A 1 189 ? 1.683 -10.149 -18.973 1.00 87.25 189 SER A O 1
ATOM 1408 N N . LEU A 1 190 ? 2.812 -12.000 -18.394 1.00 89.62 190 LEU A N 1
ATOM 1409 C CA . LEU A 1 190 ? 2.242 -12.092 -17.047 1.00 89.62 190 LEU A CA 1
ATOM 1410 C C . LEU A 1 190 ? 2.691 -10.923 -16.157 1.00 89.62 190 LEU A C 1
ATOM 1412 O O . LEU A 1 190 ? 1.876 -10.320 -15.460 1.00 89.62 190 LEU A O 1
ATOM 1416 N N . MET A 1 191 ? 3.978 -10.578 -16.205 1.00 89.44 191 MET A N 1
ATOM 1417 C CA . MET A 1 191 ? 4.526 -9.441 -15.465 1.00 89.44 191 MET A CA 1
ATOM 1418 C C . MET A 1 191 ? 3.976 -8.109 -15.992 1.00 89.44 191 MET A C 1
ATOM 1420 O O . MET A 1 191 ? 3.600 -7.247 -15.200 1.00 89.44 191 MET A O 1
ATOM 1424 N N . GLY A 1 192 ? 3.834 -7.976 -17.315 1.00 89.25 192 GLY A N 1
ATOM 1425 C CA . GLY A 1 192 ? 3.180 -6.834 -17.953 1.00 89.25 192 GLY A CA 1
ATOM 1426 C C . GLY A 1 192 ? 1.717 -6.683 -17.533 1.00 89.25 192 GLY A C 1
ATOM 1427 O O . GLY A 1 192 ? 1.294 -5.584 -17.178 1.00 89.25 192 GLY A O 1
ATOM 1428 N N . LEU A 1 193 ? 0.959 -7.785 -17.480 1.00 90.38 193 LEU A N 1
ATOM 1429 C CA . LEU A 1 193 ? -0.417 -7.795 -16.978 1.00 90.38 193 LEU A CA 1
ATOM 1430 C C . LEU A 1 193 ? -0.481 -7.344 -15.513 1.00 90.38 193 LEU A C 1
ATOM 1432 O O . LEU A 1 193 ? -1.308 -6.501 -15.173 1.00 90.38 193 LEU A O 1
ATOM 1436 N N . ALA A 1 194 ? 0.397 -7.868 -14.654 1.00 89.81 194 ALA A N 1
ATOM 1437 C CA . ALA A 1 194 ? 0.449 -7.490 -13.243 1.00 89.81 194 ALA A CA 1
ATOM 1438 C C . ALA A 1 194 ? 0.781 -5.999 -13.058 1.00 89.81 194 ALA A C 1
ATOM 1440 O O . ALA A 1 194 ? 0.119 -5.312 -12.280 1.00 89.81 194 ALA A O 1
ATOM 1441 N N . MET A 1 195 ? 1.753 -5.474 -13.812 1.00 90.06 195 MET A N 1
ATOM 1442 C CA . MET A 1 195 ? 2.098 -4.049 -13.802 1.00 90.06 195 MET A CA 1
ATOM 1443 C C . MET A 1 195 ? 0.943 -3.173 -14.296 1.00 90.06 195 MET A C 1
ATOM 1445 O O . MET A 1 195 ? 0.624 -2.164 -13.665 1.00 90.06 195 MET A O 1
ATOM 1449 N N . ALA A 1 196 ? 0.289 -3.547 -15.398 1.00 92.06 196 ALA A N 1
ATOM 1450 C CA . ALA A 1 196 ? -0.854 -2.810 -15.930 1.00 92.06 196 ALA A CA 1
ATOM 1451 C C . ALA A 1 196 ? -2.035 -2.815 -14.947 1.00 92.06 196 ALA A C 1
ATOM 1453 O O . ALA A 1 196 ? -2.627 -1.767 -14.688 1.00 92.06 196 ALA A O 1
ATOM 1454 N N . ALA A 1 197 ? -2.336 -3.969 -14.346 1.00 91.31 197 ALA A N 1
ATOM 1455 C CA . ALA A 1 197 ? -3.393 -4.111 -13.351 1.00 91.31 197 ALA A CA 1
ATOM 1456 C C . ALA A 1 197 ? -3.115 -3.282 -12.088 1.00 91.31 197 ALA A C 1
ATOM 1458 O O . ALA A 1 197 ? -4.013 -2.594 -11.606 1.00 91.31 197 ALA A O 1
ATOM 1459 N N . ALA A 1 198 ? -1.878 -3.291 -11.578 1.00 89.69 198 ALA A N 1
ATOM 1460 C CA . ALA A 1 198 ? -1.488 -2.492 -10.416 1.00 89.69 198 ALA A CA 1
ATOM 1461 C C . ALA A 1 198 ? -1.634 -0.983 -10.679 1.00 89.69 198 ALA A C 1
ATOM 1463 O O . ALA A 1 198 ? -2.188 -0.261 -9.848 1.00 89.69 198 ALA A O 1
ATOM 1464 N N . ASN A 1 199 ? -1.208 -0.512 -11.856 1.00 93.12 199 ASN A N 1
ATOM 1465 C CA . ASN A 1 199 ? -1.377 0.887 -12.254 1.00 93.12 199 ASN A CA 1
ATOM 1466 C C . ASN A 1 199 ? -2.855 1.264 -12.411 1.00 93.12 199 ASN A C 1
ATOM 1468 O O . ASN A 1 199 ? -3.283 2.296 -11.898 1.00 93.12 199 ASN A O 1
ATOM 1472 N N . ALA A 1 200 ? -3.656 0.418 -13.066 1.00 93.00 200 ALA A N 1
ATOM 1473 C CA . ALA A 1 200 ? -5.091 0.646 -13.210 1.00 93.00 200 ALA A CA 1
ATOM 1474 C C . ALA A 1 200 ? -5.793 0.712 -11.845 1.00 93.00 200 ALA A C 1
ATOM 1476 O O . ALA A 1 200 ? -6.578 1.625 -11.599 1.00 93.00 200 ALA A O 1
ATOM 1477 N N . PHE A 1 201 ? -5.468 -0.207 -10.933 1.00 90.69 201 PHE A N 1
ATOM 1478 C CA . PHE A 1 201 ? -5.983 -0.211 -9.565 1.00 90.69 201 PHE A CA 1
ATOM 1479 C C . PHE A 1 201 ? -5.638 1.085 -8.817 1.00 90.69 201 PHE A C 1
ATOM 1481 O O . PHE A 1 201 ? -6.527 1.722 -8.250 1.00 90.69 201 PHE A O 1
ATOM 1488 N N . GLY A 1 202 ? -4.373 1.517 -8.873 1.00 89.44 202 GLY A N 1
ATOM 1489 C CA . GLY A 1 202 ? -3.926 2.769 -8.261 1.00 89.44 202 GLY A CA 1
ATOM 1490 C C . GLY A 1 202 ? -4.650 3.995 -8.822 1.00 89.44 202 GLY A C 1
ATOM 1491 O O . GLY A 1 202 ? -5.108 4.841 -8.056 1.00 89.44 202 GLY A O 1
ATOM 1492 N N . LEU A 1 203 ? -4.831 4.061 -10.144 1.00 94.50 203 LEU A N 1
ATOM 1493 C CA . LEU A 1 203 ? -5.556 5.150 -10.804 1.00 94.50 203 LEU A CA 1
ATOM 1494 C C . LEU A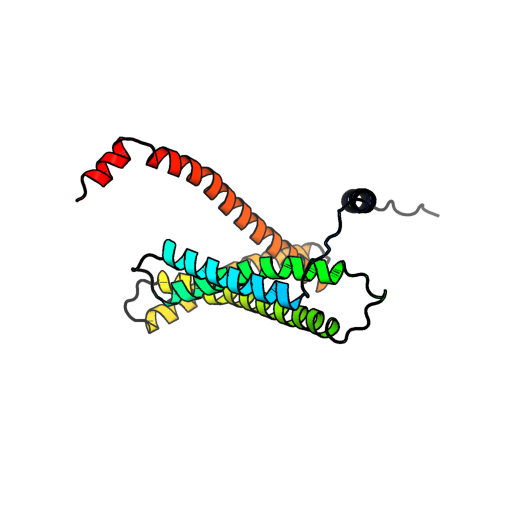 1 203 ? -7.041 5.174 -10.435 1.00 94.50 203 LEU A C 1
ATOM 1496 O O . LEU A 1 203 ? -7.584 6.247 -10.187 1.00 94.50 203 LEU A O 1
ATOM 1500 N N . VAL A 1 204 ? -7.698 4.015 -10.360 1.00 95.62 204 VAL A N 1
ATOM 1501 C CA . VAL A 1 204 ? -9.105 3.919 -9.944 1.00 95.62 204 VAL A CA 1
ATOM 1502 C C . VAL A 1 204 ? -9.278 4.424 -8.511 1.00 95.62 204 VAL A C 1
ATOM 1504 O O . VAL A 1 204 ? -10.178 5.226 -8.246 1.00 95.62 204 VAL A O 1
ATOM 1507 N N . ILE A 1 205 ? -8.402 4.016 -7.588 1.00 92.19 205 ILE A N 1
ATOM 1508 C CA . ILE A 1 205 ? -8.423 4.510 -6.204 1.00 92.19 205 ILE A CA 1
ATOM 1509 C C . ILE A 1 205 ? -8.148 6.015 -6.153 1.00 92.19 205 ILE A C 1
ATOM 1511 O O . ILE A 1 205 ? -8.884 6.747 -5.497 1.00 92.19 205 ILE A O 1
ATOM 1515 N N . ALA A 1 206 ? -7.128 6.500 -6.861 1.00 92.94 206 ALA A N 1
ATOM 1516 C CA . ALA A 1 206 ? -6.797 7.922 -6.886 1.00 92.94 206 ALA A CA 1
ATOM 1517 C C . ALA A 1 206 ? -7.956 8.767 -7.435 1.00 92.94 206 ALA A C 1
ATOM 1519 O O . ALA A 1 206 ? -8.322 9.778 -6.836 1.00 92.94 206 ALA A O 1
ATOM 1520 N N . LEU A 1 207 ? -8.578 8.329 -8.532 1.00 96.38 207 LEU A N 1
ATOM 1521 C CA . LEU A 1 207 ? -9.700 9.020 -9.159 1.00 96.38 207 LEU A CA 1
ATOM 1522 C C . LEU A 1 207 ? -10.924 9.062 -8.239 1.00 96.38 207 LEU A C 1
ATOM 1524 O O . LEU A 1 207 ? -11.542 10.113 -8.081 1.00 96.38 207 LEU A O 1
ATOM 1528 N N . THR A 1 208 ? -11.273 7.934 -7.618 1.00 95.44 208 THR A N 1
ATOM 1529 C CA . THR A 1 208 ? -12.418 7.858 -6.697 1.00 95.44 208 THR A CA 1
ATOM 1530 C C . THR A 1 208 ? -12.193 8.682 -5.432 1.00 95.44 208 THR A C 1
ATOM 1532 O O . THR A 1 208 ? -13.083 9.433 -5.028 1.00 95.44 208 THR A O 1
ATOM 1535 N N . ALA A 1 209 ? -10.996 8.615 -4.845 1.00 92.56 209 ALA A N 1
ATOM 1536 C CA . ALA A 1 209 ? -10.630 9.407 -3.675 1.00 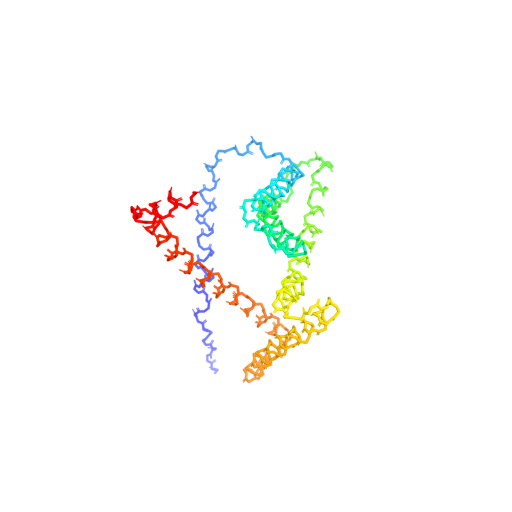92.56 209 ALA A CA 1
ATOM 1537 C C . ALA A 1 209 ? -10.646 10.913 -3.979 1.00 92.56 209 ALA A C 1
ATOM 1539 O O . ALA A 1 209 ? -11.234 11.691 -3.224 1.00 92.56 209 ALA A O 1
ATOM 1540 N N . LEU A 1 210 ? -10.061 11.325 -5.109 1.00 94.94 210 LEU A N 1
ATOM 1541 C CA . LEU A 1 210 ? -10.060 12.718 -5.551 1.00 94.94 210 L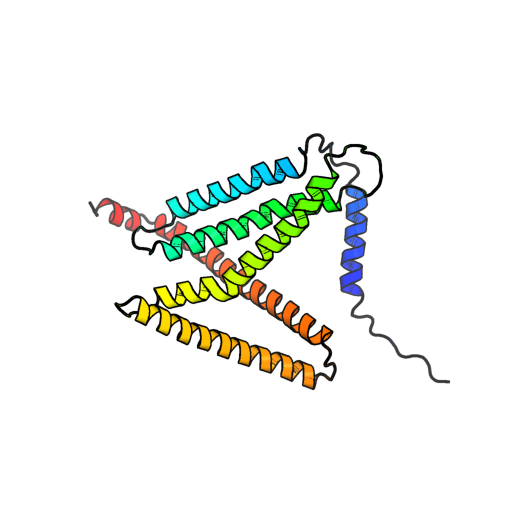EU A CA 1
ATOM 1542 C C . LEU A 1 210 ? -11.479 13.215 -5.845 1.00 94.94 210 LEU A C 1
ATOM 1544 O O . LEU A 1 210 ? -11.846 14.308 -5.416 1.00 94.94 210 LEU A O 1
ATOM 1548 N N . GLY A 1 211 ? -12.290 12.404 -6.528 1.00 95.06 211 GLY A N 1
ATOM 1549 C CA . GLY A 1 211 ? -13.684 12.723 -6.833 1.00 95.06 211 GLY A CA 1
ATOM 1550 C C . GLY A 1 211 ? -14.513 12.962 -5.571 1.00 95.06 211 GLY A C 1
ATOM 1551 O O . GLY A 1 211 ? -15.243 13.951 -5.489 1.00 95.06 211 GLY A O 1
ATOM 1552 N N . TYR A 1 212 ? -14.352 12.113 -4.552 1.00 94.00 212 TYR A N 1
ATOM 1553 C CA . TYR A 1 212 ? -14.991 12.323 -3.254 1.00 94.00 212 TYR A CA 1
ATOM 1554 C C . TYR A 1 212 ? -14.480 13.595 -2.559 1.00 94.00 212 TYR A C 1
ATOM 1556 O O . TYR A 1 212 ? -15.280 14.423 -2.115 1.00 94.00 212 TYR A O 1
ATOM 1564 N N . GLY A 1 213 ? -13.157 13.788 -2.510 1.00 91.75 213 GLY A N 1
ATOM 1565 C CA . GLY A 1 213 ? -12.533 14.954 -1.881 1.00 91.75 213 GLY A CA 1
ATOM 1566 C C . GLY A 1 213 ? -12.995 16.281 -2.488 1.00 91.75 213 GLY A C 1
ATOM 1567 O O . GLY A 1 213 ? -13.323 17.213 -1.753 1.00 91.75 213 GLY A O 1
ATOM 1568 N N . LEU A 1 214 ? -13.104 16.349 -3.818 1.00 94.62 214 LEU A N 1
ATOM 1569 C CA . LEU A 1 214 ? -13.514 17.551 -4.545 1.00 94.62 214 LEU A CA 1
ATOM 1570 C C . LEU A 1 214 ? -14.963 17.965 -4.252 1.00 94.62 214 LEU A C 1
ATOM 1572 O O . LEU A 1 214 ? -15.269 19.153 -4.254 1.00 94.62 214 LEU A O 1
ATOM 1576 N N . VAL A 1 215 ? -15.857 17.008 -3.985 1.00 95.31 215 VAL A N 1
ATOM 1577 C CA . VAL A 1 215 ? -17.272 17.282 -3.685 1.00 95.31 215 VAL A CA 1
ATOM 1578 C C . VAL A 1 215 ? -17.486 17.579 -2.200 1.00 95.31 215 VAL A C 1
ATOM 1580 O O . VAL A 1 215 ? -18.263 18.471 -1.847 1.00 95.31 215 VAL A O 1
ATOM 1583 N N . GLU A 1 216 ? -16.812 16.851 -1.312 1.00 93.00 216 GLU A N 1
ATOM 1584 C CA . GLU A 1 216 ? -17.059 16.953 0.127 1.00 93.00 216 GLU A CA 1
ATOM 1585 C C . GLU A 1 216 ? -16.399 18.187 0.759 1.00 93.00 216 GLU A C 1
ATOM 1587 O O . GLU A 1 216 ? -16.970 18.775 1.680 1.00 93.00 216 GLU A O 1
ATOM 1592 N N . LEU A 1 217 ? -15.259 18.650 0.232 1.00 91.56 217 LEU A N 1
ATOM 1593 C CA . LEU A 1 217 ? -14.609 19.892 0.670 1.00 91.56 217 LEU A CA 1
ATOM 1594 C C . LEU A 1 217 ? -15.525 21.129 0.554 1.00 91.56 217 LEU A C 1
ATOM 1596 O O . LEU A 1 217 ? -15.801 21.753 1.586 1.00 91.56 217 LEU A O 1
ATOM 1600 N N . PRO A 1 218 ? -16.068 21.491 -0.628 1.00 93.31 218 PRO A N 1
ATOM 1601 C CA . PRO A 1 218 ? -16.933 22.663 -0.760 1.00 93.31 218 PRO A CA 1
ATOM 1602 C C . PRO A 1 218 ? -18.247 22.498 0.012 1.00 93.31 218 PRO A C 1
ATOM 1604 O O . PRO A 1 218 ? -18.688 23.433 0.683 1.00 93.31 218 PRO A O 1
ATOM 1607 N N . ARG A 1 219 ? -18.852 21.299 0.008 1.00 90.50 219 ARG A N 1
ATOM 1608 C CA . ARG A 1 219 ? -20.061 21.014 0.809 1.00 90.50 219 ARG A CA 1
ATOM 1609 C C . ARG A 1 219 ? -19.790 21.146 2.307 1.00 90.50 219 ARG A C 1
ATOM 1611 O O . ARG A 1 219 ? -20.645 21.618 3.058 1.00 90.50 219 ARG A O 1
ATOM 1618 N N . GLY A 1 220 ? -18.606 20.741 2.756 1.00 87.38 220 GLY A N 1
ATOM 1619 C CA . GLY A 1 220 ? -18.133 20.900 4.125 1.00 87.38 220 GLY A CA 1
ATOM 1620 C C . GLY A 1 220 ? -18.028 22.367 4.528 1.00 87.38 220 GLY A C 1
ATOM 1621 O O . GLY A 1 220 ? -18.553 22.740 5.577 1.00 87.38 220 GLY A O 1
ATOM 1622 N N . ILE A 1 221 ? -17.416 23.201 3.684 1.00 89.19 221 ILE A N 1
ATOM 1623 C CA . ILE A 1 221 ? -17.294 24.647 3.920 1.00 89.19 221 ILE A CA 1
ATOM 1624 C C . ILE A 1 221 ? -18.682 25.298 3.970 1.00 89.19 221 ILE A C 1
ATOM 1626 O O . ILE A 1 221 ? -18.993 26.000 4.932 1.00 89.19 221 ILE A O 1
ATOM 1630 N N . TRP A 1 222 ? -19.555 24.991 3.004 1.00 89.50 222 TRP A N 1
ATOM 1631 C CA . TRP A 1 222 ? -20.916 25.535 2.946 1.00 89.50 222 TRP A CA 1
ATOM 1632 C C . TRP A 1 222 ? -21.741 25.203 4.201 1.00 89.50 222 TRP A C 1
ATOM 1634 O O . TRP A 1 222 ? -22.368 26.080 4.793 1.00 89.50 222 TRP A O 1
ATOM 1644 N N . ARG A 1 223 ? -21.694 23.950 4.680 1.00 85.38 223 ARG A 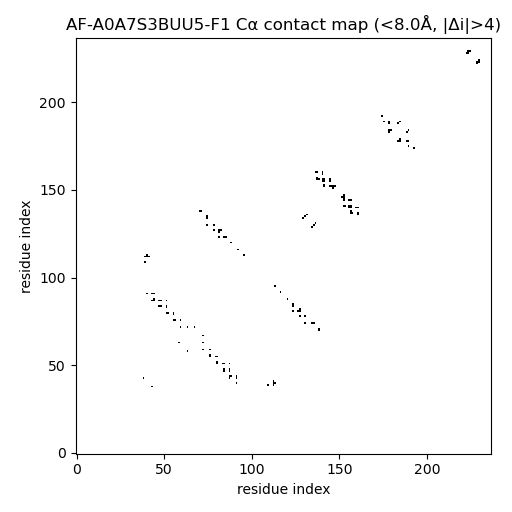N 1
ATOM 1645 C CA . ARG A 1 223 ? -22.412 23.529 5.901 1.00 85.38 223 ARG A CA 1
ATOM 1646 C C . ARG A 1 223 ? -21.868 24.171 7.180 1.00 85.38 223 ARG A C 1
ATOM 1648 O O . ARG A 1 223 ? -22.652 24.450 8.090 1.00 85.38 223 ARG A O 1
ATOM 1655 N N . ARG A 1 224 ? -20.553 24.414 7.263 1.00 80.44 224 ARG A N 1
ATOM 1656 C CA . ARG A 1 224 ? -19.916 25.104 8.405 1.00 80.44 224 ARG A CA 1
ATOM 1657 C C . ARG A 1 224 ? -20.176 26.615 8.390 1.00 80.44 224 ARG A C 1
ATOM 1659 O O . ARG A 1 224 ? -20.229 27.230 9.452 1.00 80.44 224 ARG A O 1
ATOM 1666 N N . ALA A 1 225 ? -20.383 27.204 7.212 1.00 82.19 225 ALA A N 1
ATOM 1667 C CA . ALA A 1 225 ? -20.708 28.622 7.057 1.00 82.19 225 ALA A CA 1
ATOM 1668 C C . ALA A 1 225 ? -22.151 28.976 7.484 1.00 82.19 225 ALA A C 1
ATOM 1670 O O . ALA A 1 225 ? -22.419 30.133 7.821 1.00 82.19 225 ALA A O 1
ATOM 1671 N N . GLY A 1 226 ? -23.067 27.999 7.527 1.00 80.44 226 GLY A N 1
ATOM 1672 C CA . GLY A 1 226 ? -24.460 28.190 7.943 1.00 80.44 226 GLY A CA 1
ATOM 1673 C C . GLY A 1 226 ? -24.611 28.663 9.397 1.00 80.44 226 GLY A C 1
ATOM 1674 O O . GLY A 1 226 ? -24.065 28.063 10.324 1.00 80.44 226 GLY A O 1
ATOM 1675 N N . VAL A 1 227 ? -25.391 29.730 9.600 1.00 67.25 227 VAL A N 1
ATOM 1676 C CA . VAL A 1 227 ? -25.640 30.365 10.913 1.00 67.25 227 VAL A CA 1
ATOM 1677 C C . VAL A 1 227 ? -26.225 29.374 11.933 1.00 67.25 227 VAL A C 1
ATOM 1679 O O . VAL A 1 227 ? -25.827 29.377 13.098 1.00 67.25 227 VAL A O 1
ATOM 1682 N N . GLU A 1 228 ? -27.088 28.466 11.483 1.00 68.44 228 GLU A N 1
ATOM 1683 C CA . GLU A 1 228 ? -27.781 27.495 12.342 1.00 68.44 228 GLU A CA 1
ATOM 1684 C C . GLU A 1 228 ? -26.872 26.368 12.835 1.00 68.44 228 GLU A C 1
ATOM 1686 O O . GLU A 1 228 ? -27.023 25.897 13.963 1.00 68.44 228 GLU A O 1
ATOM 1691 N N . SER A 1 229 ? -25.851 26.011 12.050 1.00 62.16 229 SER A N 1
ATOM 1692 C CA . SER A 1 229 ? -24.785 25.106 12.484 1.00 62.16 229 SER A CA 1
ATOM 1693 C C . SER A 1 229 ? -23.963 25.735 13.612 1.00 62.16 229 SER A C 1
ATOM 1695 O O . SER A 1 229 ? -23.648 25.051 14.582 1.00 62.16 229 SER A O 1
ATOM 1697 N N . ARG A 1 230 ? -23.649 27.040 13.530 1.00 62.72 230 ARG A N 1
ATOM 1698 C CA . ARG A 1 230 ? -22.861 27.747 14.559 1.00 62.72 230 ARG A CA 1
ATOM 1699 C C . ARG A 1 230 ? -23.596 27.861 15.892 1.00 62.72 230 ARG A C 1
ATOM 1701 O O . ARG A 1 230 ? -22.991 27.621 16.932 1.00 62.72 230 ARG A O 1
ATOM 1708 N N . LYS A 1 231 ? -24.899 28.161 15.874 1.00 63.88 231 LYS A N 1
ATOM 1709 C CA . LYS A 1 231 ? -25.715 28.245 17.101 1.00 63.88 231 LYS A CA 1
ATOM 1710 C C . LYS A 1 231 ? -25.731 26.922 17.871 1.00 63.88 231 LYS A C 1
ATOM 1712 O O . LYS A 1 231 ? -25.638 26.919 19.090 1.00 63.88 231 LYS A O 1
ATOM 1717 N N . LYS A 1 232 ? -25.778 25.791 17.161 1.00 62.59 232 LYS A N 1
ATOM 1718 C CA . LYS A 1 232 ? -25.818 24.451 17.766 1.00 62.59 232 LYS A CA 1
ATOM 1719 C C . LYS A 1 232 ? -24.531 24.067 18.510 1.00 62.59 232 LYS A C 1
ATOM 1721 O O . LYS A 1 232 ? -24.592 23.236 19.407 1.00 62.59 232 LYS A O 1
ATOM 1726 N N . TRP A 1 233 ? -23.392 24.655 18.138 1.00 58.94 233 TRP A N 1
ATOM 1727 C CA . TRP A 1 233 ? -22.116 24.492 18.846 1.00 58.94 233 TRP A CA 1
ATOM 1728 C C . TRP A 1 233 ? -21.933 25.509 19.977 1.00 58.94 233 TRP A C 1
ATOM 1730 O O . TRP A 1 233 ? -21.284 25.183 20.957 1.00 58.94 233 TRP A O 1
ATOM 1740 N N . ALA A 1 234 ? -22.531 26.700 19.865 1.00 62.66 234 ALA A N 1
ATOM 1741 C CA . ALA A 1 234 ? -22.471 27.739 20.897 1.00 62.66 234 ALA A CA 1
ATOM 1742 C C . ALA A 1 234 ? -23.394 27.482 22.107 1.00 62.66 234 ALA A C 1
ATOM 1744 O O . ALA A 1 234 ? -23.152 28.028 23.173 1.00 62.66 234 ALA A O 1
ATOM 1745 N N . PHE A 1 235 ? -24.450 26.676 21.949 1.00 61.66 235 PHE A N 1
ATOM 1746 C CA . PHE A 1 235 ? -25.396 26.310 23.020 1.00 61.66 235 PHE A CA 1
ATOM 1747 C C . PHE A 1 235 ? -25.187 24.880 23.554 1.00 61.66 235 PHE A C 1
ATOM 1749 O O . PHE A 1 235 ? -26.099 24.297 24.136 1.00 61.66 235 PHE A O 1
ATOM 1756 N N . ARG A 1 236 ? -24.020 24.276 23.295 1.00 57.31 236 ARG A N 1
ATOM 1757 C CA . ARG A 1 236 ? -23.665 22.925 23.763 1.00 57.31 236 ARG A CA 1
ATOM 1758 C C . ARG A 1 236 ? -22.533 22.959 24.798 1.00 57.31 236 ARG A C 1
ATOM 1760 O O . ARG A 1 236 ? -21.682 22.073 24.772 1.00 57.31 236 ARG A O 1
ATOM 1767 N N . ASP A 1 237 ? -22.578 23.972 25.656 1.00 46.25 237 ASP A N 1
ATOM 1768 C CA . ASP A 1 237 ? -21.883 24.101 26.943 1.00 46.25 237 ASP A CA 1
ATOM 1769 C C . ASP A 1 237 ? -22.954 24.317 28.026 1.00 46.25 237 ASP A C 1
ATOM 1771 O O . ASP A 1 237 ? -22.774 23.801 29.151 1.00 46.25 237 ASP A O 1
#

Sequence (237 aa):
APPPPRQSRVACGVFSFWHHDLAQLEGLGAAAPTLAMTPGLSLTLMVLSPAALLVTVALLWYYSSRSVGWASILVTGYTWFCALSVLALLPADLQATLSPSGAAQEGEEGQGDVSLLAPLWSTVYWSMFVLTWALLPFVQMYADSGFFTAGARCRDSLKQNLSLYAAIGVVGALGVLLLVLSGEFSVGSLMGLAMAAANAFGLVIALTALGYGLVELPRGIWRRAGVESRKKWAFRD

Solvent-accessible surface area (backbone atoms only — not comparable to full-atom values): 13828 Å² total; per-residue (Å²): 134,85,83,82,83,84,76,77,80,72,72,56,59,67,60,53,51,55,58,53,54,52,58,57,50,62,72,60,60,83,73,67,81,75,85,82,79,72,68,58,65,59,53,51,50,65,51,37,46,56,50,26,45,52,53,34,52,51,50,48,68,74,68,58,60,91,86,61,59,68,68,60,52,52,54,51,42,51,51,48,28,51,57,40,40,51,67,43,44,50,62,51,53,50,49,66,68,67,51,70,89,85,76,86,76,94,55,88,71,63,66,58,46,63,62,50,48,59,60,48,51,50,48,48,50,52,50,52,49,47,36,66,74,47,50,50,55,40,52,52,38,38,71,68,40,86,58,93,47,70,69,59,18,50,57,50,15,52,53,54,48,50,52,51,52,50,54,52,48,53,54,48,50,52,54,50,50,55,40,54,75,69,71,62,79,42,75,66,48,53,51,50,49,52,54,51,51,52,52,51,51,52,50,52,52,52,52,53,53,50,55,51,50,67,54,48,52,58,53,49,52,56,55,65,68,35,70,70,54,49,51,62,63,72,74,70,123

pLDDT: mean 76.1, std 19.29, range [31.62, 96.38]

Radius of gyration: 25.48 Å; Cα contacts (8 Å, |Δi|>4): 82; chains: 1; bounding box: 65×48×82 Å

Secondary structure (DSSP, 8-state):
-PPPP---TTSHHHHHHHHHHHHHHHHHGGG---------HHHHHHHHHHHHHHHHHHHHHHH--TTS-HHHHHHHHHHHHHHHHHHHHHHHHHHHHHS-TTS----TTHHHHHHHHHHHHHHHHHHHHHIIIIIHHHHHHHHH---SSHHHHHHHHHHHHHHHHHHHHHHHHHHHHHHHHTT---HHHHHHHHHHHHHHHHHHHHHHHHHHHHHHHHHHHHHHH-HHHHHHHHT--

Foldseek 3Di:
DDDDDDPDPPVVPVVVVVVVVVVVVVVVVPPDPDPPDDDALVVLLVPQLVVQLVVLVVCCVVPPDPPDDPLVSVLSSVLSSLVSVVVSLVVSVVVVVPPPPDDDDDDPVRVVSVVVSVVSVVVSVVSNVCSVLPVVQLVVQLVVDPDPDSVVSNVRSVVVSVVVVVVVVVVLVVLVVVVVVVVDDDPVVSVVSVVVVVVVVVVVVVVVVVVVVVVVVVVVVVCCPDPVSVVVVVPPD